Protein AF-A0A0N0ZYF4-F1 (afdb_monomer)

Solvent-accessible surface area (backbone atoms only — not comparable to full-atom values): 11236 Å² total; per-residue (Å²): 109,69,69,60,54,49,53,56,50,52,50,53,53,53,61,63,52,57,64,52,93,74,50,55,51,60,58,43,24,53,41,32,50,52,59,41,71,56,84,75,89,67,70,70,55,74,69,55,49,51,52,49,49,52,48,49,49,52,61,57,74,51,92,66,92,83,42,74,41,55,55,32,44,24,49,34,49,39,61,40,20,83,65,38,21,67,65,55,25,68,49,45,67,46,56,43,49,52,76,60,46,97,73,57,65,66,73,55,43,47,47,30,48,53,30,44,45,72,24,35,83,48,25,54,87,58,50,54,72,67,55,54,51,50,51,48,50,42,52,47,49,53,52,53,52,47,34,73,73,68,76,50,81,54,67,62,46,62,68,42,47,48,53,32,43,58,64,75,21,69,89,36,72,68,47,50,53,50,50,54,52,51,53,50,52,56,54,56,57,56,58,64,69,70,65,78,82,80,131

Sequence (199 aa):
MEYQMNEELEKKIAEVLISVKEQEERKLSDTFDFLKELKYETKLSPNIISQMTEAIKYGLSRDYSLFKPYWSIYILIGKLAPLHSGEIASIQDEITNYLNDDIVEYEDFTSALYFFSKAWGDLEPGWTAKNKAAIIRNLIEIIEDEYESDGSFDAFVADDVLRALIIIGKDDPKAQETIQWVEKVLEEDNQYDDEEDED

Mean predicted aligned error: 5.65 Å

Foldseek 3Di:
DVVVVLVVVLVVLVVLLVPLVVDDLVSVLVSLVVLLPDQDPAAHDPVSLLSLLVSLLSLLPDDDDPRRNQLSSLSNLLRCLVHCLQSSLVSLVSLLCSLQDPDDDLVSNQSSLVSCLNSCVSNVVSHDPVSLVSNLVSLLVVLVVCCVVPVADDCSNVPRSLVSLCRSVVPPPVSVVSNVVNVVRVVVVVVVVVPPPDD

Structure (mmCIF, N/CA/C/O backbone):
data_AF-A0A0N0ZYF4-F1
#
_entry.id   AF-A0A0N0ZYF4-F1
#
loop_
_atom_site.group_PDB
_atom_site.id
_atom_site.type_symbol
_atom_site.label_atom_id
_atom_site.label_alt_id
_atom_site.label_comp_id
_atom_site.label_asym_id
_atom_site.label_entity_id
_atom_site.label_seq_id
_atom_site.pdbx_PDB_ins_code
_atom_site.Cartn_x
_atom_site.Cartn_y
_atom_site.Cartn_z
_atom_site.occupancy
_atom_site.B_iso_or_equiv
_atom_site.auth_seq_id
_atom_site.auth_comp_id
_atom_site.auth_asym_id
_atom_site.auth_atom_id
_atom_site.pdbx_PDB_model_num
ATOM 1 N N . MET A 1 1 ? -6.395 -15.956 28.420 1.00 58.81 1 MET A N 1
ATOM 2 C CA . MET A 1 1 ? -5.252 -15.021 28.423 1.00 58.81 1 MET A CA 1
ATOM 3 C C . MET A 1 1 ? -5.228 -14.251 27.109 1.00 58.81 1 MET A C 1
ATOM 5 O O . MET A 1 1 ? -5.368 -13.042 27.166 1.00 58.81 1 MET A O 1
ATOM 9 N N . GLU A 1 2 ? -5.231 -14.933 25.957 1.00 60.44 2 GLU A N 1
ATOM 10 C CA . GLU A 1 2 ? -5.360 -14.306 24.621 1.00 60.44 2 GLU A CA 1
ATOM 11 C C . GLU A 1 2 ? -6.587 -13.385 24.480 1.00 60.44 2 GLU A C 1
ATOM 13 O O . GLU A 1 2 ? -6.442 -12.234 24.089 1.00 60.44 2 GLU A O 1
ATOM 18 N N . TYR A 1 3 ? -7.776 -13.832 24.905 1.00 61.41 3 TYR A N 1
ATOM 19 C CA . TYR A 1 3 ? -8.999 -13.011 24.842 1.00 61.41 3 TYR A CA 1
ATOM 20 C C . TYR A 1 3 ? -8.907 -11.675 25.609 1.00 61.41 3 TYR A C 1
ATOM 22 O O . TYR A 1 3 ? -9.381 -10.661 25.115 1.00 61.41 3 TYR A O 1
ATOM 30 N N . GLN A 1 4 ? -8.267 -11.649 26.785 1.00 63.62 4 GLN A N 1
ATOM 31 C CA . GLN A 1 4 ? -8.114 -10.417 27.578 1.00 63.62 4 GLN A CA 1
ATOM 32 C C . GLN A 1 4 ? -7.056 -9.475 26.989 1.00 63.62 4 GLN A C 1
ATOM 34 O O . GLN A 1 4 ? -7.224 -8.260 27.042 1.00 63.62 4 GLN A O 1
ATOM 39 N N . MET A 1 5 ? -5.983 -10.025 26.406 1.00 68.38 5 MET A N 1
ATOM 40 C CA . MET A 1 5 ? -4.985 -9.224 25.688 1.00 68.38 5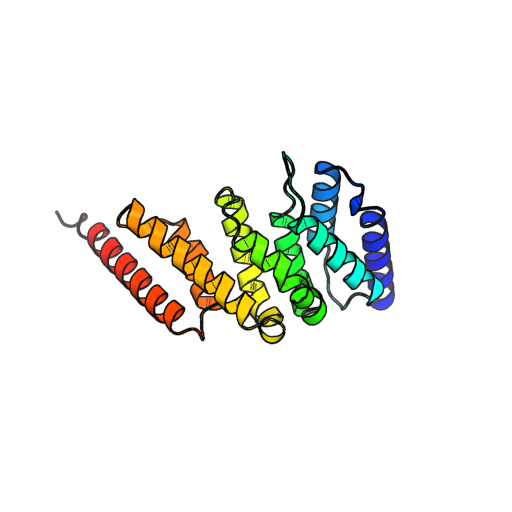 MET A CA 1
ATOM 41 C C . MET A 1 5 ? -5.585 -8.552 24.449 1.00 68.38 5 MET A C 1
ATOM 43 O O . MET A 1 5 ? -5.275 -7.391 24.189 1.00 68.38 5 MET A O 1
ATOM 47 N N . ASN A 1 6 ? -6.468 -9.246 23.722 1.00 81.00 6 ASN A N 1
ATOM 48 C CA . ASN A 1 6 ? -7.126 -8.676 22.548 1.00 81.00 6 ASN A CA 1
ATOM 49 C C . ASN A 1 6 ? -8.080 -7.529 22.933 1.00 81.00 6 ASN A C 1
ATOM 51 O O . ASN A 1 6 ? -8.060 -6.482 22.297 1.00 81.00 6 ASN A O 1
ATOM 55 N N . GLU A 1 7 ? -8.840 -7.662 24.026 1.00 86.31 7 GLU A N 1
ATOM 56 C CA . GLU A 1 7 ? -9.712 -6.585 24.529 1.00 86.31 7 GLU A CA 1
ATOM 57 C C . GLU A 1 7 ? -8.933 -5.324 24.950 1.00 86.31 7 GLU A C 1
ATOM 59 O O . GLU A 1 7 ? -9.363 -4.204 24.668 1.00 86.31 7 GLU A O 1
ATOM 64 N N . GLU A 1 8 ? -7.780 -5.475 25.613 1.00 89.69 8 GLU A N 1
ATOM 65 C CA . GLU A 1 8 ? -6.958 -4.326 26.018 1.00 89.69 8 GLU A CA 1
ATOM 66 C C . GLU A 1 8 ? -6.331 -3.615 24.810 1.00 89.69 8 GLU A C 1
ATOM 68 O O . GLU A 1 8 ? -6.301 -2.382 24.762 1.00 89.69 8 GLU A O 1
ATOM 73 N N . LEU A 1 9 ? -5.854 -4.384 23.826 1.00 91.81 9 LEU A N 1
ATOM 74 C CA . LEU A 1 9 ? -5.352 -3.853 22.561 1.00 91.81 9 LEU A CA 1
ATOM 75 C C . LEU A 1 9 ? -6.445 -3.068 21.828 1.00 91.81 9 LEU A C 1
ATOM 77 O O . LEU A 1 9 ? -6.242 -1.908 21.476 1.00 91.81 9 LEU A O 1
ATOM 81 N N . GLU A 1 10 ? -7.618 -3.674 21.653 1.00 94.06 10 GLU A N 1
ATOM 82 C CA . GLU A 1 10 ? -8.762 -3.057 20.980 1.00 94.06 10 GLU A CA 1
ATOM 83 C C . GLU A 1 10 ? -9.218 -1.771 21.670 1.00 94.06 10 GLU A C 1
ATOM 85 O O . GLU A 1 10 ? -9.525 -0.785 21.000 1.00 94.06 10 GLU A O 1
ATOM 90 N N . LYS A 1 11 ? -9.189 -1.735 23.006 1.00 93.69 11 LYS A N 1
ATOM 91 C CA . LYS A 1 11 ? -9.488 -0.518 23.763 1.00 93.69 11 LYS A CA 1
ATOM 92 C C . LYS A 1 11 ? -8.487 0.602 23.469 1.00 93.69 11 LYS A C 1
ATOM 94 O O . LYS A 1 11 ? -8.910 1.731 23.234 1.00 93.69 11 LYS A O 1
ATOM 99 N N . LYS A 1 12 ? -7.182 0.304 23.442 1.00 93.69 12 LYS A N 1
ATOM 100 C CA . LYS A 1 12 ? -6.139 1.295 23.110 1.00 93.69 12 LYS A CA 1
ATOM 101 C C . LYS A 1 12 ? -6.297 1.821 21.687 1.00 93.69 12 LYS A C 1
ATOM 103 O O . LYS A 1 12 ? -6.184 3.023 21.475 1.00 93.69 12 LYS A O 1
ATOM 108 N N . ILE A 1 13 ? -6.594 0.937 20.732 1.00 94.88 13 ILE A N 1
ATOM 109 C CA . ILE A 1 13 ? -6.856 1.322 19.339 1.00 94.88 13 ILE A CA 1
ATOM 110 C C . ILE A 1 13 ? -8.064 2.259 19.274 1.00 94.88 13 ILE A C 1
ATOM 112 O O . ILE A 1 13 ? -7.973 3.335 18.688 1.00 94.88 13 ILE A O 1
ATOM 116 N N . ALA A 1 14 ? -9.174 1.889 19.919 1.00 94.00 14 ALA A N 1
ATOM 117 C CA . ALA A 1 14 ? -10.368 2.723 19.950 1.00 94.00 14 ALA A CA 1
ATOM 118 C C . ALA A 1 14 ? -10.065 4.114 20.523 1.00 94.00 14 ALA A C 1
ATOM 120 O O . ALA A 1 14 ? -10.478 5.103 19.933 1.00 94.00 14 ALA A O 1
ATOM 121 N N . GLU A 1 15 ? -9.318 4.200 21.628 1.00 93.88 15 GLU A N 1
ATOM 122 C CA . GLU A 1 15 ? -8.967 5.466 22.283 1.00 93.88 15 GLU A CA 1
ATOM 123 C C . GLU A 1 15 ? -8.166 6.412 21.378 1.00 93.88 15 GLU A C 1
ATOM 125 O O . GLU A 1 15 ? -8.480 7.601 21.317 1.00 93.88 15 GLU A O 1
ATOM 130 N N . VAL A 1 16 ? -7.161 5.908 20.653 1.00 94.25 16 VAL A N 1
ATOM 131 C CA . VAL A 1 16 ? -6.324 6.759 19.782 1.00 94.25 16 VAL A CA 1
ATOM 132 C C . VAL A 1 16 ? -7.026 7.156 18.484 1.00 94.25 16 VAL A C 1
ATOM 134 O O . VAL A 1 16 ? -6.738 8.216 17.929 1.00 94.25 16 VAL A O 1
ATOM 137 N N . LEU A 1 17 ? -7.982 6.346 18.023 1.00 94.31 17 LEU A N 1
ATOM 138 C CA . LEU A 1 17 ? -8.777 6.630 16.827 1.00 94.31 17 LEU A CA 1
ATOM 139 C C . LEU A 1 17 ? -9.955 7.581 17.084 1.00 94.31 17 LEU A C 1
ATOM 141 O O . LEU A 1 17 ? -10.608 8.021 16.130 1.00 94.31 17 LEU A O 1
ATOM 145 N N . ILE A 1 18 ? -10.222 7.952 18.342 1.00 91.00 18 ILE A N 1
ATOM 146 C CA . ILE A 1 18 ? -11.239 8.958 18.668 1.00 91.00 18 ILE A CA 1
ATOM 147 C C . ILE A 1 18 ? -10.918 10.263 17.936 1.00 91.00 18 ILE A C 1
ATOM 149 O O . ILE A 1 18 ? -9.824 10.824 18.053 1.00 91.00 18 ILE A O 1
ATOM 153 N N . SER A 1 19 ? -11.914 10.761 17.199 1.00 87.25 19 SER A N 1
ATOM 154 C CA . SER A 1 19 ? -11.828 12.024 16.464 1.00 87.25 19 SER A CA 1
ATOM 155 C C . SER A 1 19 ? -10.636 12.096 15.501 1.00 87.25 19 SER A C 1
ATOM 157 O O . SER A 1 19 ? -10.146 13.186 15.232 1.00 87.25 19 SER A O 1
ATOM 159 N N . VAL A 1 20 ? -10.164 10.966 14.949 1.00 91.31 20 VAL A N 1
ATOM 160 C CA . VAL A 1 20 ? -8.993 10.930 14.043 1.00 91.31 20 VAL A CA 1
ATOM 161 C C . VAL A 1 20 ? -9.110 11.926 12.878 1.00 91.31 20 VAL A C 1
ATOM 163 O O . VAL A 1 20 ? -8.142 12.592 12.525 1.00 91.31 20 VAL A O 1
ATOM 166 N N . LYS A 1 21 ? -10.330 12.118 12.357 1.00 88.69 21 LYS A N 1
ATOM 167 C CA . LYS A 1 21 ? -10.644 13.046 11.256 1.00 88.69 21 LYS A CA 1
ATOM 168 C C . LYS A 1 21 ? -10.575 14.533 11.650 1.00 88.69 21 LYS A C 1
ATOM 170 O O . LYS A 1 21 ? -10.567 15.394 10.778 1.00 88.69 21 LYS A O 1
ATOM 175 N N . GLU A 1 22 ? -10.536 14.838 12.945 1.00 90.00 22 GLU A N 1
ATOM 176 C CA . GLU A 1 22 ? -10.440 16.196 13.503 1.00 90.00 22 GLU A CA 1
ATOM 177 C C . GLU A 1 22 ? -9.009 16.528 13.960 1.00 90.00 22 GLU A C 1
ATOM 179 O O . GLU A 1 22 ? -8.740 17.644 14.401 1.00 90.00 22 GLU A O 1
ATOM 184 N N . GLN A 1 23 ? -8.085 15.562 13.903 1.00 92.00 23 GLN A N 1
ATOM 185 C CA . GLN A 1 23 ? -6.720 15.750 14.381 1.00 92.00 23 GLN A CA 1
ATOM 186 C C . GLN A 1 23 ? -5.895 16.605 13.410 1.00 92.00 23 GLN A C 1
ATOM 188 O O . GLN A 1 23 ? -5.981 16.478 12.187 1.00 92.00 23 GLN A O 1
ATOM 193 N N . GLU A 1 24 ? -5.041 17.462 13.961 1.00 94.00 24 GLU A N 1
ATOM 194 C CA . GLU A 1 24 ? -3.985 18.136 13.201 1.00 94.00 24 GLU A CA 1
ATOM 195 C C . GLU A 1 24 ? -2.945 17.119 12.701 1.00 94.00 24 GLU A C 1
ATOM 197 O O . GLU A 1 24 ? -2.797 16.045 13.286 1.00 94.00 24 GLU A O 1
ATOM 202 N N . GLU A 1 25 ? -2.208 17.458 11.637 1.00 94.69 25 GLU A N 1
ATOM 203 C CA . GLU A 1 25 ? -1.301 16.529 10.937 1.00 94.69 25 GLU A CA 1
ATOM 204 C C . GLU A 1 25 ? -0.326 15.814 11.879 1.00 94.69 25 GLU A C 1
ATOM 206 O O . GLU A 1 25 ? -0.218 14.593 11.847 1.00 94.69 25 GLU A O 1
ATOM 211 N N . ARG A 1 26 ? 0.329 16.557 12.782 1.00 94.62 26 ARG A N 1
ATOM 212 C CA . ARG A 1 26 ? 1.286 15.980 13.733 1.00 94.62 26 ARG A CA 1
ATOM 213 C C . ARG A 1 26 ? 0.648 14.918 14.623 1.00 94.62 26 ARG A C 1
ATOM 215 O O . ARG A 1 26 ? 1.216 13.853 14.812 1.00 94.62 26 ARG A O 1
ATOM 222 N N . LYS A 1 27 ? -0.544 15.196 15.151 1.00 95.31 27 LYS A N 1
ATOM 223 C CA . LYS A 1 27 ? -1.248 14.262 16.035 1.00 95.31 27 LYS A CA 1
ATOM 224 C C . LYS A 1 27 ? -1.743 13.032 15.269 1.00 95.31 27 LYS A C 1
ATOM 226 O O . LYS A 1 27 ? -1.739 11.931 15.816 1.00 95.31 27 LYS A O 1
ATOM 231 N N . LEU A 1 28 ? -2.129 13.213 14.006 1.00 95.69 28 LEU A N 1
ATOM 232 C CA . LEU A 1 28 ? -2.469 12.103 13.124 1.00 95.69 28 LEU A CA 1
ATOM 233 C C . LEU A 1 28 ? -1.241 11.226 12.838 1.00 95.69 28 LEU A C 1
ATOM 235 O O . LEU A 1 28 ? -1.336 10.005 12.938 1.00 95.69 28 LEU A O 1
ATOM 239 N N . SER A 1 29 ? -0.086 11.843 12.573 1.00 94.75 29 SER A N 1
ATOM 240 C CA . SER A 1 29 ? 1.200 11.148 12.441 1.00 94.75 29 SER A CA 1
ATOM 241 C C . SER A 1 29 ? 1.546 10.357 13.699 1.00 94.75 29 SER A C 1
ATOM 243 O O . SER A 1 29 ? 1.752 9.151 13.607 1.00 94.75 29 SER A O 1
ATOM 245 N N . ASP A 1 30 ? 1.487 10.987 14.877 1.00 95.81 30 ASP A N 1
ATOM 246 C CA . ASP A 1 30 ? 1.732 10.322 16.164 1.00 95.81 30 ASP A CA 1
ATOM 247 C C . ASP A 1 30 ? 0.756 9.147 16.395 1.00 95.81 30 ASP A C 1
ATOM 249 O O . ASP A 1 30 ? 1.119 8.118 16.968 1.00 95.81 30 ASP A O 1
ATOM 253 N N . THR A 1 31 ? -0.492 9.273 15.929 1.00 97.00 31 THR A N 1
ATOM 254 C CA . THR A 1 31 ? -1.502 8.208 16.014 1.00 97.00 31 THR A CA 1
ATOM 255 C C . THR A 1 31 ? -1.118 7.011 15.148 1.00 97.00 31 THR A C 1
ATOM 257 O O . THR A 1 31 ? -1.143 5.879 15.632 1.00 97.00 31 THR A O 1
ATOM 260 N N . PHE A 1 32 ? -0.724 7.225 13.891 1.00 97.06 32 PHE A N 1
ATOM 261 C CA . PHE A 1 32 ? -0.265 6.130 13.031 1.00 97.06 32 PHE A CA 1
ATOM 262 C C . PHE A 1 32 ? 1.067 5.541 13.490 1.00 97.06 32 PHE A C 1
ATOM 264 O O . PHE A 1 32 ? 1.240 4.325 13.410 1.00 97.06 32 PHE A O 1
ATOM 271 N N . ASP A 1 33 ? 1.967 6.359 14.035 1.00 96.12 33 ASP A N 1
ATOM 272 C CA . ASP A 1 33 ? 3.201 5.895 14.668 1.00 96.12 33 ASP A CA 1
ATOM 273 C C . ASP A 1 33 ? 2.915 4.982 15.857 1.00 96.12 33 ASP A C 1
ATOM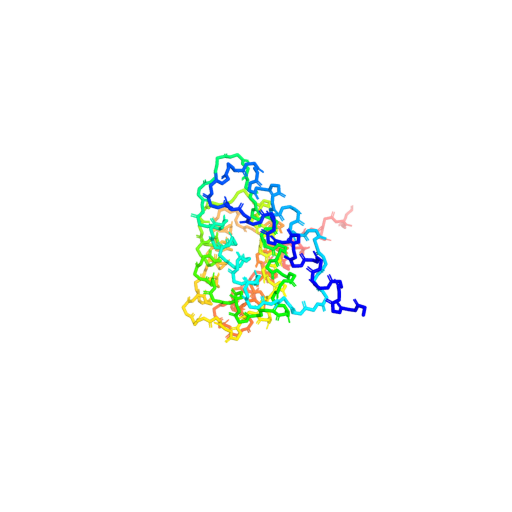 275 O O . ASP A 1 33 ? 3.521 3.924 15.995 1.00 96.12 33 ASP A O 1
ATOM 279 N N . PHE A 1 34 ? 1.938 5.324 16.692 1.00 96.75 34 PHE A N 1
ATOM 280 C CA . PHE A 1 34 ? 1.513 4.427 17.757 1.00 96.75 34 PHE A CA 1
ATOM 281 C C . PHE A 1 34 ? 0.917 3.125 17.201 1.00 96.75 34 PHE A C 1
ATOM 283 O O . PHE A 1 34 ? 1.303 2.037 17.627 1.00 96.75 34 PHE A O 1
ATOM 290 N N . LEU A 1 35 ? -0.005 3.215 16.236 1.00 97.12 35 LEU A N 1
ATOM 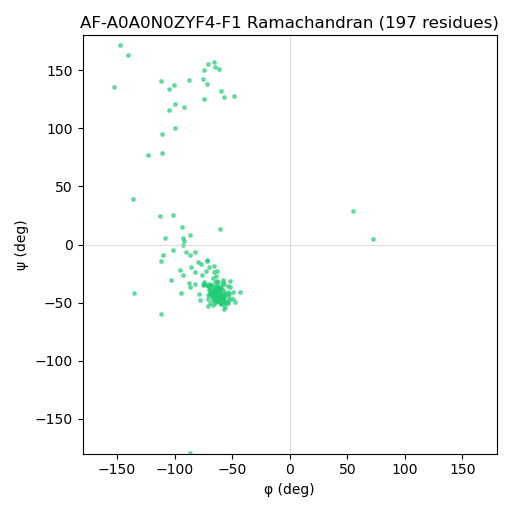291 C CA . LEU A 1 35 ? -0.699 2.047 15.682 1.00 97.12 35 LEU A CA 1
ATOM 292 C C . LEU A 1 35 ? 0.246 1.086 14.956 1.00 97.12 35 LEU A C 1
ATOM 294 O O . LEU A 1 35 ? 0.045 -0.131 15.049 1.00 97.12 35 LEU A O 1
ATOM 298 N N . LYS A 1 36 ? 1.272 1.598 14.261 1.00 94.56 36 LYS A N 1
ATOM 299 C CA . LYS A 1 36 ? 2.268 0.750 13.596 1.00 94.56 36 LYS A CA 1
ATOM 300 C C . LYS A 1 36 ? 3.113 -0.026 14.596 1.00 94.56 36 LYS A C 1
ATOM 302 O O . LYS A 1 36 ? 3.550 -1.111 14.245 1.00 94.56 36 LYS A O 1
ATOM 307 N N . GLU A 1 37 ? 3.343 0.469 15.813 1.00 95.00 37 GLU A N 1
ATOM 308 C CA . GLU A 1 37 ? 4.182 -0.208 16.818 1.00 95.00 37 GLU A CA 1
ATOM 309 C C . GLU A 1 37 ? 3.440 -1.335 17.547 1.00 95.00 37 GLU A C 1
ATOM 311 O O . GLU A 1 37 ? 4.054 -2.215 18.156 1.00 95.00 37 GLU A O 1
ATOM 316 N N . LEU A 1 38 ? 2.110 -1.371 17.443 1.00 94.12 38 LEU A N 1
ATOM 317 C CA . LEU A 1 38 ? 1.310 -2.440 18.027 1.00 94.12 38 LEU A CA 1
ATOM 318 C C . LEU A 1 38 ? 1.608 -3.798 17.367 1.00 94.12 38 LEU A C 1
ATOM 320 O O . LEU A 1 38 ? 2.013 -3.910 16.200 1.00 94.12 38 LEU A O 1
ATOM 324 N N . LYS A 1 39 ? 1.399 -4.859 18.153 1.00 91.50 39 LYS A N 1
ATOM 325 C CA . LYS A 1 39 ? 1.526 -6.249 17.715 1.00 91.50 39 LYS A CA 1
ATOM 326 C C . LYS A 1 39 ? 0.137 -6.855 17.539 1.00 91.50 39 LYS A C 1
ATOM 328 O O . LYS A 1 39 ? -0.595 -7.012 18.513 1.00 91.50 39 LYS A O 1
ATOM 333 N N . TYR A 1 40 ? -0.192 -7.213 16.303 1.00 91.69 40 TYR A N 1
ATOM 334 C CA . TYR A 1 40 ? -1.451 -7.855 15.937 1.00 91.69 40 TYR A CA 1
ATOM 335 C C . TYR A 1 40 ? -1.203 -9.360 15.800 1.00 91.69 40 TYR A C 1
ATOM 337 O O . TYR A 1 40 ? -0.624 -9.811 14.818 1.00 91.69 40 TYR A O 1
ATOM 345 N N . GLU A 1 41 ? -1.556 -10.135 16.826 1.00 89.12 41 GLU A N 1
ATOM 346 C CA . GLU A 1 41 ? -1.374 -11.600 16.827 1.00 89.12 41 GLU A CA 1
ATOM 347 C C . GLU A 1 41 ? -2.639 -12.346 16.383 1.00 89.12 41 GLU A C 1
ATOM 349 O O . GLU A 1 41 ? -2.578 -13.491 15.941 1.00 89.12 41 GLU A O 1
ATOM 354 N N . THR A 1 42 ? -3.793 -11.691 16.496 1.00 90.00 42 THR A N 1
ATOM 355 C CA . THR A 1 42 ? -5.114 -12.256 16.225 1.00 90.00 42 THR A CA 1
ATOM 356 C C . THR A 1 42 ? -5.995 -11.236 15.523 1.00 90.00 42 THR A C 1
ATOM 358 O O . THR A 1 42 ? -5.725 -10.036 15.569 1.00 90.00 42 THR A O 1
ATOM 361 N N . LYS A 1 43 ? -7.083 -11.707 14.904 1.00 93.31 43 LYS A N 1
ATOM 362 C CA . LYS A 1 43 ? -8.067 -10.816 14.290 1.00 93.31 43 LYS A CA 1
ATOM 363 C C . LYS A 1 43 ? -8.674 -9.865 15.324 1.00 93.31 43 LYS A C 1
ATOM 365 O O . LYS A 1 43 ? -9.135 -10.299 16.379 1.00 93.31 43 LYS A O 1
ATOM 370 N N . LEU A 1 44 ? -8.719 -8.592 14.964 1.00 95.06 44 LEU A N 1
ATOM 371 C CA . LEU A 1 44 ? -9.471 -7.551 15.646 1.00 95.06 44 LEU A CA 1
ATOM 372 C C . LEU A 1 44 ? -10.973 -7.741 15.420 1.00 95.06 44 LEU A C 1
ATOM 374 O O . LEU A 1 44 ? -11.412 -8.319 14.419 1.00 95.06 44 LEU A O 1
ATOM 378 N N . SER A 1 45 ? -11.779 -7.222 16.339 1.00 95.00 45 SER A N 1
ATOM 379 C CA . SER A 1 45 ? -13.225 -7.193 16.179 1.00 95.00 45 SER A CA 1
ATOM 380 C C . SER A 1 45 ? -13.640 -6.362 14.953 1.00 95.00 45 SER A C 1
ATOM 382 O O . SER A 1 45 ? -12.964 -5.387 14.605 1.00 95.00 45 SER A O 1
ATOM 384 N N . PRO A 1 46 ? -14.785 -6.685 14.313 1.00 95.31 46 PRO A N 1
ATOM 385 C CA . PRO A 1 46 ? -15.260 -5.978 13.119 1.00 95.31 46 PRO A CA 1
ATOM 386 C C . PRO A 1 46 ? -15.363 -4.458 13.293 1.00 95.31 46 PRO A C 1
ATOM 388 O O . PRO A 1 46 ? -15.077 -3.702 12.370 1.00 95.31 46 PRO A O 1
ATOM 391 N N . ASN A 1 47 ? -15.744 -4.001 14.489 1.00 95.38 47 ASN A N 1
ATOM 392 C CA . ASN A 1 47 ? -15.826 -2.576 14.791 1.00 95.38 47 ASN A CA 1
ATOM 393 C C . ASN A 1 47 ? -14.442 -1.910 14.783 1.00 95.38 47 ASN A C 1
ATOM 395 O O . ASN A 1 47 ? -14.288 -0.830 14.223 1.00 95.38 47 ASN A O 1
ATOM 399 N N . ILE A 1 48 ? -13.437 -2.548 15.386 1.00 96.44 48 ILE A N 1
ATOM 400 C CA . ILE A 1 48 ? -12.094 -1.972 15.491 1.00 96.44 48 ILE A CA 1
ATOM 401 C C . ILE A 1 48 ? -11.398 -1.961 14.137 1.00 96.44 48 ILE A C 1
ATOM 403 O O . ILE A 1 48 ? -10.889 -0.915 13.741 1.00 96.44 48 ILE A O 1
ATOM 407 N N . ILE A 1 49 ? -11.432 -3.068 13.388 1.00 97.19 49 ILE A N 1
ATOM 408 C CA . ILE A 1 49 ? -10.833 -3.076 12.047 1.00 97.19 49 ILE A CA 1
ATOM 409 C C . ILE A 1 49 ? -11.520 -2.061 11.128 1.00 97.19 49 ILE A C 1
ATOM 411 O O . ILE A 1 49 ? -10.829 -1.355 10.407 1.00 97.19 49 ILE A O 1
ATOM 415 N N . SER A 1 50 ? -12.845 -1.892 11.221 1.00 96.75 50 SER A N 1
ATOM 416 C CA . SER A 1 50 ? -13.562 -0.866 10.454 1.00 96.75 50 SER A CA 1
ATOM 417 C C . SER A 1 50 ? -13.113 0.558 10.806 1.00 96.75 50 SER A C 1
ATOM 419 O O . SER A 1 50 ? -12.963 1.392 9.915 1.00 96.75 50 SER A O 1
ATOM 421 N N . GLN A 1 51 ? -12.866 0.851 12.087 1.00 96.69 51 GLN A N 1
ATOM 422 C CA . GLN A 1 51 ? -12.315 2.147 12.499 1.00 96.69 51 GLN A CA 1
ATOM 423 C C . GLN A 1 51 ? -10.888 2.342 11.981 1.00 96.69 51 GLN A C 1
ATOM 425 O O . GLN A 1 51 ? -10.550 3.430 11.518 1.00 96.69 51 GLN A O 1
ATOM 430 N N . MET A 1 52 ? -10.065 1.292 12.017 1.00 97.50 52 MET A N 1
ATOM 431 C CA . MET A 1 52 ? -8.704 1.329 11.485 1.00 97.50 52 MET A CA 1
ATOM 432 C C . MET A 1 52 ? -8.685 1.547 9.974 1.00 97.50 52 MET A C 1
ATOM 434 O O . MET A 1 52 ? -7.932 2.394 9.506 1.00 97.50 52 MET A O 1
ATOM 438 N N . THR A 1 53 ? -9.527 0.848 9.208 1.00 97.62 53 THR A N 1
ATOM 439 C CA . THR A 1 53 ? -9.619 1.042 7.753 1.00 97.62 53 THR A CA 1
ATOM 440 C C . THR A 1 53 ? -10.091 2.445 7.405 1.00 97.62 53 THR A C 1
ATOM 442 O O . THR A 1 53 ? -9.539 3.060 6.502 1.00 97.62 53 THR A O 1
ATOM 445 N N . GLU A 1 54 ? -11.061 2.990 8.144 1.00 96.94 54 GLU A N 1
ATOM 446 C CA . GLU A 1 54 ? -11.518 4.372 7.958 1.00 96.94 54 GLU A CA 1
ATOM 447 C C . GLU A 1 54 ? -10.434 5.399 8.292 1.00 96.94 54 GLU A C 1
ATOM 449 O O . GLU A 1 54 ? -10.318 6.420 7.611 1.00 96.94 54 GLU A O 1
ATOM 454 N N . ALA A 1 55 ? -9.635 5.137 9.328 1.00 97.38 55 ALA A N 1
ATOM 455 C CA . ALA A 1 55 ? -8.495 5.972 9.668 1.00 97.38 55 ALA A CA 1
ATOM 456 C C . ALA A 1 55 ? -7.436 5.917 8.564 1.00 97.38 55 ALA A C 1
ATOM 458 O O . ALA A 1 55 ? -7.041 6.972 8.085 1.00 97.38 55 ALA A O 1
ATOM 459 N N . ILE A 1 56 ? -7.035 4.721 8.113 1.00 97.38 56 ILE A N 1
ATOM 460 C CA . ILE A 1 56 ? -6.075 4.525 7.014 1.00 97.38 56 ILE A CA 1
ATOM 461 C C . ILE A 1 56 ? -6.553 5.239 5.750 1.00 97.38 56 ILE A C 1
ATOM 463 O O . ILE A 1 56 ? -5.804 6.020 5.175 1.00 97.38 56 ILE A O 1
ATOM 467 N N . LYS A 1 57 ? -7.815 5.030 5.361 1.00 96.31 57 LYS A N 1
ATOM 468 C CA . LYS A 1 57 ? -8.445 5.686 4.211 1.00 96.31 57 LYS A CA 1
ATOM 469 C C . LYS A 1 57 ? -8.323 7.207 4.299 1.00 96.31 57 LYS A C 1
ATOM 471 O O . LYS A 1 57 ? -7.852 7.841 3.364 1.00 96.31 57 LYS A O 1
ATOM 476 N N . TYR A 1 58 ? -8.700 7.779 5.443 1.00 95.44 58 TYR A N 1
ATOM 477 C CA . TYR A 1 58 ? -8.554 9.213 5.695 1.00 95.44 58 TYR A CA 1
ATOM 478 C C . TYR A 1 58 ? -7.088 9.666 5.672 1.00 95.44 58 TYR A C 1
ATOM 480 O O . TYR A 1 58 ? -6.785 10.739 5.161 1.00 95.44 58 TYR A O 1
ATOM 488 N N . GLY A 1 59 ? -6.192 8.847 6.222 1.00 94.38 59 GLY A N 1
ATOM 489 C CA . GLY A 1 59 ? -4.761 9.098 6.271 1.00 94.38 59 GLY A CA 1
ATOM 490 C C . GLY A 1 59 ? -4.126 9.170 4.885 1.00 94.38 59 GLY A C 1
ATOM 491 O O . GLY A 1 59 ? -3.321 10.062 4.661 1.00 94.38 59 GLY A O 1
ATOM 492 N N . LEU A 1 60 ? -4.521 8.280 3.970 1.00 93.00 60 LEU A N 1
ATOM 493 C CA . LEU A 1 60 ? -4.045 8.234 2.583 1.00 93.00 60 LEU A CA 1
ATOM 494 C C . LEU A 1 60 ? -4.643 9.343 1.709 1.00 93.00 60 LEU A C 1
ATOM 496 O O . LEU A 1 60 ? -3.982 9.818 0.800 1.00 93.00 60 LEU A O 1
ATOM 500 N N . SER A 1 61 ? -5.885 9.760 1.971 1.00 91.19 61 SER A N 1
ATOM 501 C CA . SER A 1 61 ? -6.600 10.725 1.125 1.00 91.19 61 SER A CA 1
ATOM 502 C C . SER A 1 61 ? -6.446 12.187 1.558 1.00 91.19 61 SER A C 1
ATOM 504 O O . SER A 1 61 ? -7.200 13.041 1.089 1.00 91.19 61 SER A O 1
ATOM 506 N N . ARG A 1 62 ? -5.612 12.472 2.559 1.00 90.75 62 ARG A N 1
ATOM 507 C CA . ARG A 1 62 ? -5.471 13.809 3.141 1.00 90.75 62 ARG A CA 1
ATOM 508 C C . ARG A 1 62 ? -4.232 14.495 2.582 1.00 90.75 62 ARG A C 1
ATOM 510 O O . ARG A 1 62 ? -3.158 13.913 2.579 1.00 90.75 62 ARG A O 1
ATOM 517 N N . ASP A 1 63 ? -4.372 15.773 2.251 1.00 88.31 63 ASP A N 1
ATOM 518 C CA . ASP A 1 63 ? -3.231 16.620 1.915 1.00 88.31 63 ASP A CA 1
ATOM 519 C C . ASP A 1 63 ? -2.456 17.000 3.185 1.00 88.31 63 ASP A C 1
ATOM 521 O O . ASP A 1 63 ? -3.030 17.553 4.134 1.00 88.31 63 ASP A O 1
ATOM 525 N N . TYR A 1 64 ? -1.151 16.718 3.196 1.00 87.69 64 TYR A N 1
ATOM 526 C CA . TYR A 1 64 ? -0.241 17.080 4.286 1.00 87.69 64 TYR A CA 1
ATOM 527 C C . TYR A 1 64 ? 0.751 18.146 3.848 1.00 87.69 64 TYR A C 1
ATOM 529 O O . TYR A 1 64 ? 1.301 18.100 2.749 1.00 87.69 64 TYR A O 1
ATOM 537 N N . SER A 1 65 ? 1.026 19.077 4.755 1.00 87.31 65 SER A N 1
ATOM 538 C CA . SER A 1 65 ? 2.026 20.123 4.570 1.00 87.31 65 SER A CA 1
ATOM 539 C C . SER A 1 65 ? 3.386 19.754 5.157 1.00 87.31 65 SER A C 1
ATOM 541 O O . SER A 1 65 ? 4.408 20.036 4.538 1.00 87.31 65 SER A O 1
ATOM 543 N N . LEU A 1 66 ? 3.415 19.145 6.348 1.00 86.62 66 LEU A N 1
ATOM 544 C CA . LEU A 1 66 ? 4.659 18.898 7.088 1.00 86.62 66 LEU A CA 1
ATOM 545 C C . LEU A 1 66 ? 4.751 17.489 7.670 1.00 86.62 66 LEU A C 1
ATOM 547 O O . LEU A 1 66 ? 5.826 16.899 7.642 1.00 86.62 66 LEU A O 1
ATOM 551 N N . PHE A 1 67 ? 3.664 16.953 8.229 1.00 88.50 67 PHE A N 1
ATOM 552 C CA . PHE A 1 67 ? 3.704 15.670 8.941 1.00 88.50 67 PHE A CA 1
ATOM 553 C C . PHE A 1 67 ? 2.952 14.599 8.156 1.00 88.50 67 PHE A C 1
ATOM 555 O O . PHE A 1 67 ? 1.735 14.478 8.283 1.00 88.50 67 PHE A O 1
ATOM 562 N N . LYS A 1 68 ? 3.690 13.830 7.352 1.00 89.19 68 LYS A N 1
ATOM 563 C CA . LYS A 1 68 ? 3.166 12.772 6.480 1.00 89.19 68 LYS A CA 1
ATOM 564 C C . LYS A 1 68 ? 3.183 11.412 7.208 1.00 89.19 68 LYS A C 1
ATOM 566 O O . LYS A 1 68 ? 4.258 10.931 7.552 1.00 89.19 68 LYS A O 1
ATOM 571 N N . PRO A 1 69 ? 2.032 10.751 7.439 1.00 91.75 69 PRO A N 1
ATOM 572 C CA . PRO A 1 69 ? 1.974 9.466 8.144 1.00 91.75 69 PRO A CA 1
ATOM 573 C C . PRO A 1 69 ? 2.179 8.239 7.236 1.00 91.75 69 PRO A C 1
ATOM 575 O O . PRO A 1 69 ? 1.947 7.112 7.681 1.00 91.75 69 PRO A O 1
ATOM 578 N N . TYR A 1 70 ? 2.547 8.427 5.965 1.00 90.56 70 TYR A N 1
ATOM 579 C CA . TYR A 1 70 ? 2.472 7.383 4.938 1.00 90.56 70 TYR A CA 1
ATOM 580 C C . TYR A 1 70 ? 3.322 6.159 5.259 1.00 90.56 70 TYR A C 1
ATOM 582 O O . TYR A 1 70 ? 2.800 5.044 5.252 1.00 90.56 70 TYR A O 1
ATOM 590 N N . TRP A 1 71 ? 4.579 6.356 5.663 1.00 90.31 71 TRP A N 1
ATOM 591 C CA . TRP A 1 71 ? 5.445 5.273 6.134 1.00 90.31 71 TRP A CA 1
ATOM 592 C C . TRP A 1 71 ? 4.729 4.380 7.162 1.00 90.31 71 TRP A C 1
ATOM 594 O O . TRP A 1 71 ? 4.693 3.151 7.056 1.00 90.31 71 TRP A O 1
ATOM 604 N N . SER A 1 72 ? 4.121 5.005 8.169 1.00 94.62 72 SER A N 1
ATOM 605 C CA . SER A 1 72 ? 3.453 4.314 9.271 1.00 94.62 72 SER A CA 1
ATOM 606 C C . SER A 1 72 ? 2.168 3.623 8.835 1.00 94.62 72 SER A C 1
ATOM 608 O O . SER A 1 72 ? 1.886 2.512 9.289 1.00 94.62 72 SER A O 1
ATOM 610 N N . ILE A 1 73 ? 1.426 4.233 7.910 1.00 96.00 73 ILE A N 1
ATOM 611 C CA . ILE A 1 73 ? 0.242 3.634 7.291 1.00 96.00 73 ILE A CA 1
ATOM 612 C C . ILE A 1 73 ? 0.609 2.357 6.529 1.00 96.00 73 ILE A C 1
ATOM 614 O O . ILE A 1 73 ? -0.051 1.335 6.712 1.00 96.00 73 ILE A O 1
ATOM 618 N N . TYR A 1 74 ? 1.663 2.371 5.715 1.00 95.25 74 TYR A N 1
ATOM 619 C CA . TYR A 1 74 ? 2.027 1.209 4.901 1.00 95.25 74 TYR A CA 1
ATOM 620 C C . TYR A 1 74 ? 2.586 0.048 5.736 1.00 95.25 74 TYR A C 1
ATOM 622 O O . TYR A 1 74 ? 2.234 -1.107 5.485 1.00 95.25 74 TYR A O 1
ATOM 630 N N . ILE A 1 75 ? 3.338 0.328 6.810 1.00 95.38 75 ILE A N 1
ATOM 631 C CA . ILE A 1 75 ? 3.677 -0.699 7.815 1.00 95.38 75 ILE A CA 1
ATOM 632 C C . ILE A 1 75 ? 2.409 -1.301 8.418 1.00 95.38 75 ILE A C 1
ATOM 634 O O . ILE A 1 75 ? 2.299 -2.522 8.564 1.00 95.38 75 ILE A O 1
ATOM 638 N N . LEU A 1 76 ? 1.453 -0.449 8.794 1.00 96.94 76 LEU A N 1
ATOM 639 C CA . LEU A 1 76 ? 0.210 -0.886 9.411 1.00 96.94 76 LEU A CA 1
ATOM 640 C C . LEU A 1 76 ? -0.610 -1.771 8.461 1.00 96.94 76 LEU A C 1
ATOM 642 O O . LEU A 1 76 ? -1.087 -2.823 8.883 1.00 96.94 76 LEU A O 1
ATOM 646 N N . ILE A 1 77 ? -0.704 -1.405 7.180 1.00 97.00 77 ILE A N 1
ATOM 647 C CA . ILE A 1 77 ? -1.312 -2.226 6.122 1.00 97.00 77 ILE A CA 1
ATOM 648 C C . ILE A 1 77 ? -0.659 -3.612 6.080 1.00 97.00 77 ILE A C 1
ATOM 650 O O . ILE A 1 77 ? -1.369 -4.615 6.158 1.00 97.00 77 ILE A O 1
ATOM 654 N N . GLY A 1 78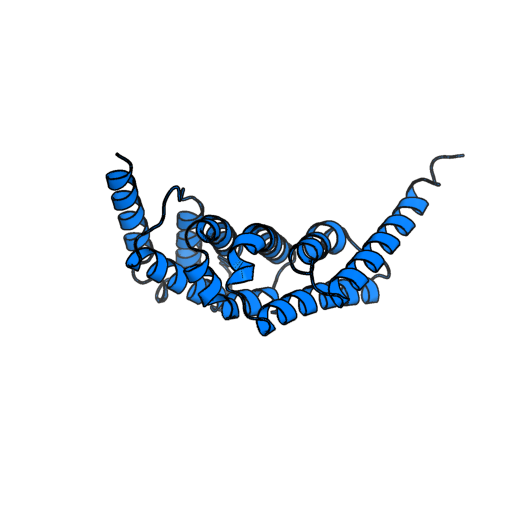 ? 0.676 -3.685 6.044 1.00 95.50 78 GLY A N 1
ATOM 655 C CA . GLY A 1 78 ? 1.404 -4.959 6.022 1.00 95.50 78 GLY A CA 1
ATOM 656 C C . GLY A 1 78 ? 1.189 -5.821 7.268 1.00 95.50 78 GLY A C 1
ATOM 657 O O . GLY A 1 78 ? 1.142 -7.044 7.174 1.00 95.50 78 GLY A O 1
ATOM 658 N N . LYS A 1 79 ? 0.995 -5.203 8.438 1.00 95.31 79 LYS A N 1
ATOM 659 C CA . LYS A 1 79 ? 0.673 -5.924 9.681 1.00 95.31 79 LYS A CA 1
ATOM 660 C C . LYS A 1 79 ? -0.765 -6.443 9.722 1.00 95.31 79 LYS A C 1
ATOM 662 O O . LYS A 1 79 ? -1.013 -7.483 10.328 1.00 95.31 79 LYS A O 1
ATOM 667 N N . LEU A 1 80 ? -1.711 -5.720 9.124 1.00 96.81 80 LEU A N 1
ATOM 668 C CA . LEU A 1 80 ? -3.134 -6.066 9.165 1.00 96.81 80 LEU A CA 1
ATOM 669 C C . LEU A 1 80 ? -3.551 -7.021 8.047 1.00 96.81 80 LEU A C 1
ATOM 671 O O . LEU A 1 80 ? -4.433 -7.846 8.278 1.00 96.81 80 LEU A O 1
ATOM 675 N N . ALA A 1 81 ? -2.935 -6.941 6.864 1.00 97.12 81 ALA A N 1
ATOM 676 C CA . ALA A 1 81 ? -3.323 -7.725 5.690 1.00 97.12 81 ALA A CA 1
ATOM 677 C C . ALA A 1 81 ? -3.407 -9.249 5.942 1.00 97.12 81 ALA A C 1
ATOM 679 O O . ALA A 1 81 ? -4.435 -9.826 5.580 1.00 97.12 81 ALA A O 1
ATOM 680 N N . PRO A 1 82 ? -2.466 -9.901 6.661 1.00 96.38 82 PRO A N 1
ATOM 681 C CA . PRO A 1 82 ? -2.553 -11.342 6.934 1.00 96.38 82 PRO A CA 1
ATOM 682 C C . PRO A 1 82 ? -3.769 -11.751 7.786 1.00 96.38 82 PRO A C 1
ATOM 684 O O . PRO A 1 82 ? -4.201 -12.904 7.777 1.00 96.38 82 PRO A O 1
ATOM 687 N N . LEU A 1 83 ? -4.324 -10.817 8.564 1.00 96.12 83 LEU A N 1
ATOM 688 C CA . LEU A 1 83 ? -5.434 -11.055 9.494 1.00 96.12 83 LEU A CA 1
ATOM 689 C C . LEU A 1 83 ? -6.774 -10.532 8.947 1.00 96.12 83 LEU A C 1
ATOM 691 O O . LEU A 1 83 ? -7.833 -11.104 9.235 1.00 96.12 83 LEU A O 1
ATOM 695 N N . HIS A 1 84 ? -6.723 -9.473 8.141 1.00 97.31 84 HIS A N 1
ATOM 696 C CA . HIS A 1 84 ? -7.854 -8.650 7.703 1.00 97.31 84 HIS A CA 1
ATOM 697 C C . HIS A 1 84 ? -7.789 -8.317 6.207 1.00 97.31 84 HIS A C 1
ATOM 699 O O . HIS A 1 84 ? -8.087 -7.199 5.789 1.00 97.31 84 HIS A O 1
ATOM 705 N N . SER A 1 85 ? -7.368 -9.280 5.384 1.00 97.19 85 SER A N 1
ATOM 706 C CA . SER A 1 85 ? -7.149 -9.071 3.949 1.00 97.19 85 SER A CA 1
ATOM 707 C C . SER A 1 85 ? -8.359 -8.482 3.226 1.00 97.19 85 SER A C 1
ATOM 709 O O . SER A 1 85 ? -8.197 -7.579 2.414 1.00 97.19 85 SER A O 1
ATOM 711 N N . GLY A 1 86 ? -9.574 -8.936 3.547 1.00 97.50 86 GLY A N 1
ATOM 712 C CA . GLY A 1 86 ? -10.804 -8.428 2.934 1.00 97.50 86 GLY A CA 1
ATOM 713 C C . GLY A 1 86 ? -11.089 -6.967 3.282 1.00 97.50 86 GLY A C 1
ATOM 714 O O . GLY A 1 86 ? -11.427 -6.175 2.404 1.00 97.50 86 GLY A O 1
ATOM 715 N N . GLU A 1 87 ? -10.924 -6.593 4.551 1.00 98.12 87 GLU A N 1
ATOM 716 C CA . GLU A 1 87 ? -11.128 -5.224 5.019 1.00 98.12 87 GLU A CA 1
ATOM 717 C C . GLU A 1 87 ? -10.065 -4.274 4.451 1.00 98.12 87 GLU A C 1
ATOM 719 O O . GLU A 1 87 ? -10.409 -3.202 3.957 1.00 98.12 87 GLU A O 1
ATOM 724 N N . ILE A 1 88 ? -8.791 -4.677 4.432 1.00 98.12 88 ILE A N 1
ATOM 725 C CA . ILE A 1 88 ? -7.712 -3.861 3.855 1.00 98.12 88 ILE A CA 1
ATOM 726 C C . ILE A 1 88 ? -7.824 -3.776 2.323 1.00 98.12 88 ILE A C 1
ATOM 728 O O . ILE A 1 88 ? -7.657 -2.703 1.754 1.00 98.12 88 ILE A O 1
ATOM 732 N N . ALA A 1 89 ? -8.183 -4.856 1.624 1.00 97.38 89 ALA A N 1
ATOM 733 C CA . ALA A 1 89 ? -8.398 -4.814 0.173 1.00 97.38 89 ALA A CA 1
ATOM 734 C C . ALA A 1 89 ? -9.605 -3.946 -0.238 1.00 97.38 89 ALA A C 1
ATOM 736 O O . ALA A 1 89 ? -9.706 -3.530 -1.395 1.00 97.38 89 ALA A O 1
ATOM 737 N N . SER A 1 90 ? -10.521 -3.646 0.691 1.00 97.25 90 SER A N 1
ATOM 738 C CA . SER A 1 90 ? -11.681 -2.790 0.413 1.00 97.25 90 SER A CA 1
ATOM 739 C C . SER A 1 90 ? -11.326 -1.314 0.188 1.00 97.25 90 SER A C 1
ATOM 741 O O . SER A 1 90 ? -12.107 -0.605 -0.441 1.00 97.25 90 SER A O 1
ATOM 743 N N . ILE A 1 91 ? -10.142 -0.870 0.632 1.00 97.44 91 ILE A N 1
ATOM 744 C CA . ILE A 1 91 ? -9.621 0.501 0.453 1.00 97.44 91 ILE A CA 1
ATOM 745 C C . ILE A 1 91 ? -8.580 0.592 -0.680 1.00 97.44 91 ILE A C 1
ATOM 747 O O . ILE A 1 91 ? -7.686 1.436 -0.678 1.00 97.44 91 ILE A O 1
ATOM 751 N N . GLN A 1 92 ? -8.654 -0.329 -1.645 1.00 97.00 92 GLN A N 1
ATOM 752 C CA . GLN A 1 92 ? -7.717 -0.415 -2.770 1.00 97.00 92 GLN A CA 1
ATOM 753 C C . GLN A 1 92 ? -7.640 0.862 -3.616 1.00 97.00 92 GLN A C 1
ATOM 755 O O . GLN A 1 92 ? -6.579 1.144 -4.163 1.00 97.00 92 GLN A O 1
ATOM 760 N N . ASP A 1 93 ? -8.728 1.629 -3.726 1.00 96.06 93 ASP A N 1
ATOM 761 C CA . ASP A 1 93 ? -8.742 2.866 -4.512 1.00 96.06 93 ASP A CA 1
ATOM 762 C C . ASP A 1 93 ? -7.827 3.918 -3.870 1.00 96.06 93 ASP A C 1
ATOM 764 O O . ASP A 1 93 ? -7.037 4.548 -4.563 1.00 96.06 93 ASP A O 1
ATOM 768 N N . GLU A 1 94 ? -7.862 4.067 -2.543 1.00 95.38 94 GLU A N 1
ATOM 769 C CA . GLU A 1 94 ? -6.996 5.014 -1.834 1.00 95.38 94 GLU A CA 1
ATOM 770 C C . GLU A 1 94 ? -5.527 4.595 -1.847 1.00 95.38 94 GLU A C 1
ATOM 772 O O . GLU A 1 94 ? -4.658 5.444 -2.023 1.00 95.38 94 GLU A O 1
ATOM 777 N N . ILE A 1 95 ? -5.250 3.293 -1.723 1.00 94.50 95 ILE A N 1
ATOM 778 C CA . ILE A 1 95 ? -3.884 2.763 -1.848 1.00 94.50 95 ILE A CA 1
ATOM 779 C C . ILE A 1 95 ? -3.350 2.991 -3.269 1.00 94.50 95 ILE A C 1
ATOM 781 O O . ILE A 1 95 ? -2.199 3.381 -3.434 1.00 94.50 95 ILE A O 1
ATOM 785 N N . THR A 1 96 ? -4.184 2.753 -4.287 1.00 93.75 96 THR A N 1
ATOM 786 C CA . THR A 1 96 ? -3.811 2.932 -5.699 1.00 93.75 96 THR A CA 1
ATOM 787 C C . THR A 1 96 ? -3.560 4.397 -6.020 1.00 93.75 96 THR A C 1
ATOM 789 O O . THR A 1 96 ? -2.578 4.698 -6.683 1.00 93.75 96 THR A O 1
ATOM 792 N N . ASN A 1 97 ? -4.420 5.304 -5.551 1.00 90.38 97 ASN A N 1
ATOM 793 C CA . ASN A 1 97 ? -4.242 6.733 -5.791 1.00 90.38 97 ASN A CA 1
ATOM 794 C C . ASN A 1 97 ? -2.934 7.232 -5.172 1.00 90.38 97 ASN A C 1
ATOM 796 O O . ASN A 1 97 ? -2.153 7.847 -5.878 1.00 90.38 97 ASN A O 1
ATOM 800 N N . TYR A 1 98 ? -2.643 6.882 -3.913 1.00 88.50 98 TYR A N 1
ATOM 801 C CA . TYR A 1 98 ? -1.383 7.287 -3.284 1.00 88.50 98 TYR A CA 1
ATOM 802 C C . TYR A 1 98 ? -0.152 6.770 -4.040 1.00 88.50 98 TYR A C 1
ATOM 804 O O . TYR A 1 98 ? 0.795 7.514 -4.254 1.00 88.50 98 TYR A O 1
ATOM 812 N N . LEU A 1 99 ? -0.158 5.496 -4.453 1.00 88.19 99 LEU A N 1
ATOM 813 C CA . LEU A 1 99 ? 0.981 4.904 -5.164 1.00 88.19 99 LEU A CA 1
ATOM 814 C C . LEU A 1 99 ? 1.137 5.409 -6.603 1.00 88.19 99 LEU A C 1
ATOM 816 O O . LEU A 1 99 ? 2.173 5.137 -7.195 1.00 88.19 99 LEU A O 1
ATOM 820 N N . ASN A 1 100 ? 0.131 6.090 -7.157 1.00 83.94 100 ASN A N 1
ATOM 821 C CA . ASN A 1 100 ? 0.142 6.634 -8.515 1.00 83.94 100 ASN A CA 1
ATOM 822 C C . ASN A 1 100 ? 0.219 8.166 -8.557 1.00 83.94 100 ASN A C 1
ATOM 824 O O . ASN A 1 100 ? 0.318 8.724 -9.646 1.00 83.94 100 ASN A O 1
ATOM 828 N N . ASP A 1 101 ? 0.079 8.854 -7.425 1.00 70.12 101 ASP A N 1
ATOM 829 C CA . ASP A 1 101 ? 0.231 10.303 -7.387 1.00 70.12 101 ASP A CA 1
ATOM 830 C C . ASP A 1 101 ? 1.717 10.645 -7.572 1.00 70.12 101 ASP A C 1
ATOM 832 O O . ASP A 1 101 ? 2.577 10.038 -6.933 1.00 70.12 101 ASP A O 1
ATOM 836 N N . ASP A 1 102 ? 2.013 11.682 -8.367 1.00 59.12 102 ASP A N 1
ATOM 837 C CA . ASP A 1 102 ? 3.357 12.271 -8.584 1.00 59.12 102 ASP A CA 1
ATOM 838 C C . ASP A 1 102 ? 4.000 12.836 -7.292 1.00 59.12 102 ASP A C 1
ATOM 840 O O . ASP A 1 102 ? 4.943 13.630 -7.313 1.00 59.12 102 ASP A O 1
ATOM 844 N N . ILE A 1 103 ? 3.438 12.509 -6.132 1.00 53.16 103 ILE A N 1
ATOM 845 C CA . ILE A 1 103 ? 3.764 13.075 -4.838 1.00 53.16 103 ILE A CA 1
ATOM 846 C C . ILE A 1 103 ? 4.452 12.010 -4.013 1.00 53.16 103 ILE A C 1
ATOM 848 O O . ILE A 1 103 ? 3.856 11.520 -3.061 1.00 53.16 103 ILE A O 1
ATOM 852 N N . VAL A 1 104 ? 5.736 11.750 -4.245 1.00 54.97 104 VAL A N 1
ATOM 853 C CA . VAL A 1 104 ? 6.561 11.449 -3.081 1.00 54.97 104 VAL A CA 1
ATOM 854 C C . VAL A 1 104 ? 8.027 11.796 -3.278 1.00 54.97 104 VAL A C 1
ATOM 856 O O . VAL A 1 104 ? 8.649 11.480 -4.282 1.00 54.97 104 VAL A O 1
ATOM 859 N N . GLU A 1 105 ? 8.591 12.416 -2.247 1.00 63.19 105 GLU A N 1
ATOM 860 C CA . GLU A 1 105 ? 10.020 12.311 -1.978 1.00 63.19 105 GLU A CA 1
ATOM 861 C C . GLU A 1 105 ? 10.403 10.821 -2.043 1.00 63.19 105 GLU A C 1
ATOM 863 O O . GLU A 1 105 ? 9.741 10.006 -1.394 1.00 63.19 105 GLU A O 1
ATOM 868 N N . TYR A 1 106 ? 11.426 10.475 -2.837 1.00 68.69 106 TYR A N 1
ATOM 869 C CA . TYR A 1 106 ? 11.812 9.089 -3.153 1.00 68.69 106 TYR A CA 1
ATOM 870 C C . TYR A 1 106 ? 11.791 8.149 -1.925 1.00 68.69 106 TYR A C 1
ATOM 872 O O . TYR A 1 106 ? 11.266 7.040 -2.003 1.00 68.69 106 TYR A O 1
ATOM 880 N N . GLU A 1 107 ? 12.258 8.613 -0.758 1.00 70.25 107 GLU A N 1
ATOM 881 C CA . GLU A 1 107 ? 12.331 7.822 0.485 1.00 70.25 107 GLU A CA 1
ATOM 882 C C . GLU A 1 107 ? 10.966 7.316 1.003 1.00 70.25 107 GLU A C 1
ATOM 884 O O . GLU A 1 107 ? 10.834 6.161 1.439 1.00 70.25 107 GLU A O 1
ATOM 889 N N . ASP A 1 108 ? 9.937 8.164 0.957 1.00 76.31 108 ASP A N 1
ATOM 890 C CA . ASP A 1 108 ? 8.589 7.831 1.431 1.00 76.31 108 ASP A CA 1
ATOM 891 C C . ASP A 1 108 ? 7.889 6.879 0.439 1.00 76.31 108 ASP A C 1
ATOM 893 O O . ASP A 1 108 ? 7.151 5.978 0.861 1.00 76.31 108 ASP A O 1
ATOM 897 N N . PHE A 1 109 ? 8.150 7.027 -0.869 1.00 83.81 109 PHE A N 1
ATOM 898 C CA . PHE A 1 109 ? 7.640 6.115 -1.898 1.00 83.81 109 PHE A CA 1
ATOM 899 C C . PHE A 1 109 ? 8.253 4.722 -1.771 1.00 83.81 109 PHE A C 1
ATOM 901 O O . PHE A 1 109 ? 7.513 3.742 -1.670 1.00 83.81 109 PHE A O 1
ATOM 908 N N . THR A 1 110 ? 9.588 4.635 -1.711 1.00 86.56 110 THR A N 1
ATOM 909 C CA . THR A 1 110 ? 10.338 3.377 -1.555 1.00 86.56 110 THR A CA 1
ATOM 910 C C . THR A 1 110 ? 9.771 2.545 -0.411 1.00 86.56 110 THR A C 1
ATOM 912 O O . THR A 1 110 ? 9.478 1.354 -0.546 1.00 86.56 110 THR A O 1
ATOM 915 N N . SER A 1 111 ? 9.535 3.191 0.726 1.00 83.81 111 SER A N 1
ATOM 916 C CA . SER A 1 111 ? 9.066 2.515 1.930 1.00 83.81 111 SER A CA 1
ATOM 917 C C . SER A 1 111 ? 7.620 2.052 1.801 1.00 83.81 111 SER A C 1
ATOM 919 O O . SER A 1 111 ? 7.298 0.912 2.152 1.00 83.81 111 SER A O 1
ATOM 921 N N . ALA A 1 112 ? 6.747 2.899 1.249 1.00 89.62 112 ALA A N 1
ATOM 922 C CA . ALA A 1 112 ? 5.369 2.527 0.952 1.00 89.62 112 ALA A CA 1
ATOM 923 C C . ALA A 1 112 ? 5.307 1.313 0.015 1.00 89.62 112 ALA A C 1
ATOM 925 O O . ALA A 1 112 ? 4.614 0.331 0.307 1.00 89.62 112 ALA A O 1
ATOM 926 N N . LEU A 1 113 ? 6.090 1.344 -1.063 1.00 91.38 113 LEU A N 1
ATOM 927 C CA . LEU A 1 113 ? 6.153 0.293 -2.067 1.00 91.38 113 LEU A CA 1
ATOM 928 C C . LEU A 1 113 ? 6.699 -1.021 -1.491 1.00 91.38 113 LEU A C 1
ATOM 930 O O . LEU A 1 113 ? 6.124 -2.091 -1.724 1.00 91.38 113 LEU A O 1
ATOM 934 N N . TYR A 1 114 ? 7.743 -0.953 -0.660 1.00 91.31 114 TYR A N 1
ATOM 935 C CA . TYR A 1 114 ? 8.284 -2.116 0.040 1.00 91.31 114 TYR A CA 1
ATOM 936 C C . TYR A 1 114 ? 7.215 -2.809 0.894 1.00 91.31 114 TYR A C 1
ATOM 938 O O . TYR A 1 114 ? 6.954 -4.000 0.711 1.00 91.31 114 TYR A O 1
ATOM 946 N N . PHE A 1 115 ? 6.552 -2.092 1.806 1.00 93.00 115 PHE A N 1
ATOM 947 C CA . PHE A 1 115 ? 5.552 -2.715 2.681 1.00 93.00 115 PHE A CA 1
ATOM 948 C C . PHE A 1 115 ? 4.307 -3.169 1.915 1.00 93.00 115 PHE A C 1
ATOM 950 O O . PHE A 1 115 ? 3.749 -4.224 2.231 1.00 93.00 115 PHE A O 1
ATOM 957 N N . PHE A 1 116 ? 3.900 -2.428 0.883 1.00 94.75 116 PHE A N 1
ATOM 958 C CA . PHE A 1 116 ? 2.794 -2.826 0.020 1.00 94.75 116 PHE A CA 1
ATOM 959 C C . PHE A 1 116 ? 3.090 -4.125 -0.739 1.00 94.75 116 PHE A C 1
ATOM 961 O O . PHE A 1 116 ? 2.274 -5.047 -0.707 1.00 94.75 116 PHE A O 1
ATOM 968 N N . SER A 1 117 ? 4.273 -4.255 -1.347 1.00 94.88 117 SER A N 1
ATOM 969 C CA . SER A 1 117 ? 4.668 -5.475 -2.067 1.00 94.88 117 SER A CA 1
ATOM 970 C C . SER A 1 117 ? 4.695 -6.704 -1.150 1.00 94.88 117 SER A C 1
ATOM 972 O O . SER A 1 117 ? 4.263 -7.785 -1.547 1.00 94.88 117 SER A O 1
ATOM 974 N N . LYS A 1 118 ? 5.106 -6.549 0.118 1.00 94.12 118 LYS A N 1
ATOM 975 C CA . LYS A 1 118 ? 5.036 -7.630 1.119 1.00 94.12 118 LYS A CA 1
ATOM 976 C C . LYS A 1 118 ? 3.602 -8.033 1.455 1.00 94.12 118 LYS A C 1
ATOM 978 O O . LYS A 1 118 ? 3.349 -9.217 1.655 1.00 94.12 118 LYS A O 1
ATOM 983 N N . ALA A 1 119 ? 2.680 -7.074 1.497 1.00 96.12 119 ALA A N 1
ATOM 984 C CA . ALA A 1 119 ? 1.262 -7.322 1.744 1.00 96.12 119 ALA A CA 1
ATOM 985 C C . ALA A 1 119 ? 0.519 -7.874 0.513 1.00 96.12 119 ALA A C 1
ATOM 987 O O . ALA A 1 119 ? -0.582 -8.408 0.651 1.00 96.12 119 ALA A O 1
ATOM 988 N N . TRP A 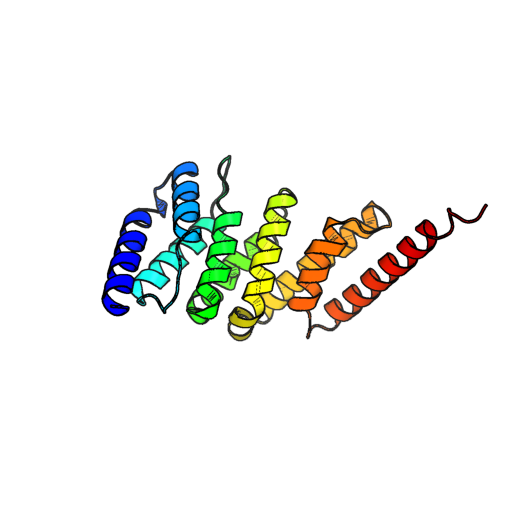1 120 ? 1.098 -7.756 -0.688 1.00 97.19 120 TRP A N 1
ATOM 989 C CA . TRP A 1 120 ? 0.414 -8.045 -1.949 1.00 97.19 120 TRP A CA 1
ATOM 990 C C . TRP A 1 120 ? -0.215 -9.435 -1.994 1.00 97.19 120 TRP A C 1
ATOM 992 O O . TRP A 1 120 ? -1.370 -9.557 -2.382 1.00 97.19 120 TRP A O 1
ATOM 1002 N N . GLY A 1 121 ? 0.493 -10.472 -1.540 1.00 96.00 121 GLY A N 1
ATOM 1003 C CA . GLY A 1 121 ? -0.019 -11.847 -1.568 1.00 96.00 121 GLY A CA 1
ATOM 1004 C C . GLY A 1 121 ? -1.332 -12.044 -0.800 1.00 96.00 121 GLY A C 1
ATOM 1005 O O . GLY A 1 121 ? -2.162 -12.850 -1.216 1.00 96.00 121 GLY A O 1
ATOM 1006 N N . ASP A 1 122 ? -1.544 -11.284 0.276 1.00 97.62 122 ASP A N 1
ATOM 1007 C CA . ASP A 1 122 ? -2.783 -11.325 1.057 1.00 97.62 122 ASP A CA 1
ATOM 1008 C C . ASP A 1 122 ? -3.891 -10.467 0.429 1.00 97.62 122 ASP A C 1
ATOM 1010 O O . ASP A 1 122 ? -5.073 -10.803 0.523 1.00 97.62 122 ASP A O 1
ATOM 1014 N N . LEU A 1 123 ? -3.520 -9.351 -0.205 1.00 97.19 123 LEU A N 1
ATOM 1015 C CA . LEU A 1 123 ? -4.457 -8.358 -0.735 1.00 97.19 123 LEU A CA 1
ATOM 1016 C C . LEU A 1 123 ? -4.939 -8.676 -2.158 1.00 97.19 123 LEU A C 1
ATOM 1018 O O . LEU A 1 123 ? -6.109 -8.456 -2.472 1.00 97.19 123 LEU A O 1
ATOM 1022 N N . GLU A 1 124 ? -4.065 -9.217 -3.006 1.00 96.38 124 GLU A N 1
ATOM 1023 C CA . GLU A 1 124 ? -4.265 -9.456 -4.441 1.00 96.38 124 GLU A CA 1
ATOM 1024 C C . GLU A 1 124 ? -5.586 -10.174 -4.783 1.00 96.38 124 GLU A C 1
ATOM 1026 O O . GLU A 1 124 ? -6.265 -9.726 -5.716 1.00 96.38 124 GLU A O 1
ATOM 1031 N N . PRO A 1 125 ? -6.053 -11.191 -4.031 1.00 96.25 125 PRO A N 1
ATOM 1032 C CA . PRO A 1 125 ? -7.329 -11.847 -4.322 1.00 96.25 125 PRO A CA 1
ATOM 1033 C C . PRO A 1 125 ? -8.557 -10.933 -4.185 1.00 96.25 125 PRO A C 1
ATOM 1035 O O . PRO A 1 125 ? -9.576 -11.169 -4.834 1.00 96.25 125 PRO A O 1
ATOM 1038 N N . GLY A 1 126 ? -8.481 -9.902 -3.336 1.00 95.88 126 GLY A N 1
ATOM 1039 C CA . GLY A 1 126 ? -9.554 -8.925 -3.113 1.00 95.88 126 GLY A CA 1
ATOM 1040 C C . GLY A 1 126 ? -9.494 -7.706 -4.039 1.00 95.88 126 GLY A C 1
ATOM 1041 O O . GLY A 1 126 ? -10.404 -6.875 -4.030 1.00 95.88 126 GLY A O 1
ATOM 1042 N N . TRP A 1 127 ? -8.433 -7.579 -4.837 1.00 96.44 127 TRP A N 1
ATOM 1043 C CA . TRP A 1 127 ? -8.201 -6.421 -5.695 1.00 96.44 127 TRP A CA 1
ATOM 1044 C C . TRP A 1 127 ? -8.862 -6.557 -7.066 1.00 96.44 127 TRP A C 1
ATOM 1046 O O . TRP A 1 127 ? -8.865 -7.620 -7.691 1.00 96.44 127 TRP A O 1
ATOM 1056 N N . THR A 1 128 ? -9.395 -5.444 -7.571 1.00 97.31 128 THR A N 1
ATOM 1057 C CA . THR A 1 128 ? -9.987 -5.383 -8.910 1.00 97.31 128 THR A CA 1
ATOM 1058 C C . THR A 1 128 ? -8.910 -5.373 -9.991 1.00 97.31 128 THR A C 1
ATOM 1060 O O . THR A 1 128 ? -7.827 -4.820 -9.805 1.00 97.31 128 THR A O 1
ATOM 1063 N N . ALA A 1 129 ? -9.227 -5.916 -11.171 1.00 96.38 129 ALA A N 1
ATOM 1064 C CA . ALA A 1 129 ? -8.313 -5.890 -12.316 1.00 96.38 129 ALA A CA 1
ATOM 1065 C C . ALA A 1 129 ? -7.885 -4.460 -12.700 1.00 96.38 129 ALA A C 1
ATOM 1067 O O . ALA A 1 129 ? -6.744 -4.247 -13.093 1.00 96.38 129 ALA A O 1
ATOM 1068 N N . LYS A 1 130 ? -8.783 -3.477 -12.530 1.00 96.56 130 LYS A N 1
ATOM 1069 C CA . LYS A 1 130 ? -8.496 -2.060 -12.778 1.00 96.56 130 LYS A CA 1
ATOM 1070 C C . LYS A 1 130 ? -7.361 -1.546 -11.884 1.00 96.56 130 LYS A C 1
ATOM 1072 O O . LYS A 1 130 ? -6.426 -0.955 -12.406 1.00 96.56 130 LYS A O 1
ATOM 1077 N N . ASN A 1 131 ? -7.434 -1.775 -10.572 1.00 96.88 131 ASN A N 1
ATOM 1078 C CA . ASN A 1 131 ? -6.418 -1.274 -9.639 1.00 96.88 131 ASN A CA 1
ATOM 1079 C C . ASN A 1 131 ? -5.097 -2.039 -9.746 1.00 96.88 131 ASN A C 1
ATOM 1081 O O . ASN A 1 131 ? -4.039 -1.423 -9.685 1.00 96.88 131 ASN A O 1
ATOM 1085 N N . LYS A 1 132 ? -5.146 -3.352 -10.022 1.00 96.75 132 LYS A N 1
ATOM 1086 C CA . LYS A 1 132 ? -3.944 -4.133 -10.369 1.00 96.75 132 LYS A CA 1
ATOM 1087 C C . LYS A 1 132 ? -3.217 -3.518 -11.567 1.00 96.75 132 LYS A C 1
ATOM 1089 O O . LYS A 1 132 ? -2.040 -3.192 -11.472 1.00 96.75 132 LYS A O 1
ATOM 1094 N N . ALA A 1 133 ? -3.944 -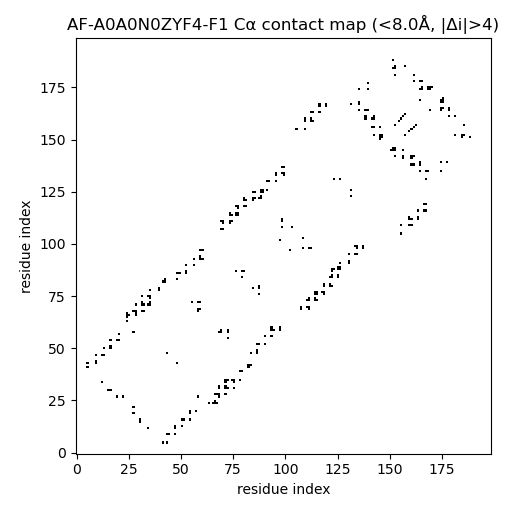3.303 -12.665 1.00 96.62 133 ALA A N 1
ATOM 1095 C CA . ALA A 1 133 ? -3.387 -2.721 -13.881 1.00 96.62 133 ALA A CA 1
ATOM 1096 C C . ALA A 1 133 ? -2.873 -1.290 -13.666 1.00 96.62 133 ALA A C 1
ATOM 1098 O O . ALA A 1 133 ? -1.864 -0.917 -14.251 1.00 96.62 133 ALA A O 1
ATOM 1099 N N . ALA A 1 134 ? -3.543 -0.494 -12.827 1.00 95.94 134 ALA A N 1
ATOM 1100 C CA . ALA A 1 134 ? -3.128 0.874 -12.536 1.00 95.94 134 ALA A CA 1
ATOM 1101 C C . ALA A 1 134 ? -1.761 0.933 -11.838 1.00 95.94 134 ALA A C 1
ATOM 1103 O O . ALA A 1 134 ? -0.909 1.687 -12.294 1.00 95.94 134 ALA A O 1
ATOM 1104 N N . ILE A 1 135 ? -1.540 0.117 -10.799 1.00 95.00 135 ILE A N 1
ATOM 1105 C CA . ILE A 1 135 ? -0.247 0.064 -10.094 1.00 95.00 135 ILE A CA 1
ATOM 1106 C C . ILE A 1 135 ? 0.847 -0.486 -11.004 1.00 95.00 135 ILE A C 1
ATOM 1108 O O . ILE A 1 135 ? 1.926 0.089 -11.076 1.00 95.00 135 ILE A O 1
ATOM 1112 N N . ILE A 1 136 ? 0.574 -1.580 -11.722 1.00 96.81 136 ILE A N 1
ATOM 1113 C CA . ILE A 1 136 ? 1.551 -2.173 -12.646 1.00 96.81 136 ILE A CA 1
ATOM 1114 C C . ILE A 1 136 ? 1.977 -1.148 -13.697 1.00 96.81 136 ILE A C 1
ATOM 1116 O O . ILE A 1 136 ? 3.166 -0.981 -13.941 1.00 96.81 136 ILE A O 1
ATOM 1120 N N . ARG A 1 137 ? 1.011 -0.436 -14.288 1.00 96.12 137 ARG A N 1
ATOM 1121 C CA . ARG A 1 137 ? 1.289 0.620 -15.260 1.00 96.12 137 ARG A CA 1
ATOM 1122 C C . ARG A 1 137 ? 2.163 1.717 -14.656 1.00 96.12 137 ARG A C 1
ATOM 1124 O O . ARG A 1 137 ? 3.132 2.081 -15.299 1.00 96.12 137 ARG A O 1
ATOM 1131 N N . ASN A 1 138 ? 1.853 2.185 -13.448 1.00 93.88 138 ASN A N 1
ATOM 1132 C CA . ASN A 1 138 ? 2.630 3.235 -12.792 1.00 93.88 138 ASN A CA 1
ATOM 1133 C C . ASN A 1 138 ? 4.084 2.814 -12.530 1.00 93.88 138 ASN A C 1
ATOM 1135 O O . ASN A 1 138 ? 5.007 3.557 -12.827 1.00 93.88 138 ASN A O 1
ATOM 1139 N N . LEU A 1 139 ? 4.303 1.589 -12.040 1.00 94.69 139 LEU A N 1
ATOM 1140 C CA . LEU A 1 139 ? 5.657 1.066 -11.830 1.00 94.69 139 LEU A CA 1
ATOM 1141 C C . LEU A 1 139 ? 6.442 0.957 -13.141 1.00 94.69 139 LEU A C 1
ATOM 1143 O O . LEU A 1 139 ? 7.636 1.222 -13.154 1.00 94.69 139 LEU A O 1
ATOM 1147 N N . ILE A 1 140 ? 5.781 0.575 -14.237 1.00 95.81 140 ILE A N 1
ATOM 1148 C CA . ILE A 1 140 ? 6.407 0.539 -15.563 1.00 95.81 140 ILE A CA 1
ATOM 1149 C C . ILE A 1 140 ? 6.719 1.956 -16.059 1.00 95.81 140 ILE A C 1
ATOM 1151 O O . ILE A 1 140 ? 7.811 2.165 -16.569 1.00 95.81 140 ILE A O 1
ATOM 1155 N N . GLU A 1 141 ? 5.796 2.908 -15.894 1.00 93.44 141 GLU A N 1
ATOM 1156 C CA . GLU A 1 141 ? 5.989 4.316 -16.277 1.00 93.44 141 GLU A CA 1
ATOM 1157 C C . GLU A 1 141 ? 7.202 4.918 -15.541 1.00 93.44 141 GLU A C 1
ATOM 1159 O O . GLU A 1 141 ? 8.065 5.487 -16.194 1.00 93.44 141 GLU A O 1
ATOM 1164 N N . ILE A 1 142 ? 7.360 4.670 -14.233 1.00 91.62 142 ILE A N 1
ATOM 1165 C CA . ILE A 1 142 ? 8.551 5.095 -13.469 1.00 91.62 142 ILE A CA 1
ATOM 1166 C C . ILE A 1 142 ? 9.846 4.528 -14.071 1.00 91.62 142 ILE A C 1
ATOM 1168 O O . ILE A 1 142 ? 10.821 5.251 -14.235 1.00 91.62 142 ILE A O 1
ATOM 1172 N N . ILE A 1 143 ? 9.872 3.235 -14.408 1.00 93.12 143 ILE A N 1
ATOM 1173 C CA . ILE A 1 143 ? 11.057 2.600 -15.007 1.00 93.12 143 ILE A CA 1
ATOM 1174 C C . ILE A 1 143 ? 11.369 3.217 -16.379 1.00 93.12 143 ILE A C 1
ATOM 1176 O O . ILE A 1 143 ? 12.529 3.488 -16.683 1.00 93.12 143 ILE A O 1
ATOM 1180 N N . GLU A 1 144 ? 10.346 3.387 -17.221 1.00 93.50 144 GLU A N 1
ATOM 1181 C CA . GLU A 1 144 ? 10.481 3.966 -18.562 1.00 93.50 144 GLU A CA 1
ATOM 1182 C C . GLU A 1 144 ? 11.014 5.413 -18.469 1.00 93.50 144 GLU A C 1
ATOM 1184 O O . GLU A 1 144 ? 11.991 5.736 -19.146 1.00 93.50 144 GLU A O 1
ATOM 1189 N N . ASP A 1 145 ? 10.458 6.238 -17.576 1.00 90.50 145 ASP A N 1
ATOM 1190 C CA . ASP A 1 145 ? 10.838 7.645 -17.389 1.00 90.50 145 ASP A CA 1
ATOM 1191 C C . ASP A 1 145 ? 12.276 7.815 -16.863 1.00 90.50 145 ASP A C 1
ATOM 1193 O O . ASP A 1 145 ? 13.027 8.645 -17.383 1.00 90.50 145 ASP A O 1
ATOM 1197 N N . GLU A 1 146 ? 12.690 7.018 -15.870 1.00 89.31 146 GLU A N 1
ATOM 1198 C CA . GLU A 1 146 ? 14.057 7.070 -15.320 1.00 89.31 146 GLU A CA 1
ATOM 1199 C C . GLU A 1 146 ? 15.097 6.690 -16.392 1.00 89.31 146 GLU A C 1
ATOM 1201 O O . GLU A 1 146 ? 16.096 7.389 -16.584 1.00 89.31 146 GLU A O 1
ATOM 1206 N N . TYR A 1 147 ? 14.825 5.649 -17.191 1.00 91.06 147 TYR A N 1
ATOM 1207 C CA . TYR A 1 147 ? 15.714 5.275 -18.294 1.00 91.06 147 TYR A CA 1
ATOM 1208 C C . TYR A 1 147 ? 15.759 6.327 -19.409 1.00 91.06 147 TYR A C 1
ATOM 1210 O O . TYR A 1 147 ? 16.821 6.580 -19.977 1.00 91.06 147 TYR A O 1
ATOM 1218 N N . GLU A 1 148 ? 14.623 6.941 -19.757 1.00 90.56 148 GLU A N 1
ATOM 1219 C CA . GLU A 1 148 ? 14.575 8.010 -20.762 1.00 90.56 148 GLU A CA 1
ATOM 1220 C C . GLU A 1 148 ? 15.349 9.263 -20.323 1.00 90.56 148 GLU A C 1
ATOM 1222 O O . GLU A 1 148 ? 15.928 9.946 -21.176 1.00 90.56 148 GLU A O 1
ATOM 1227 N N . SER A 1 149 ? 15.383 9.555 -19.018 1.00 86.44 149 SER A N 1
ATOM 1228 C CA . SER A 1 149 ? 16.147 10.673 -18.455 1.00 86.44 149 SER A CA 1
ATOM 1229 C C . SER A 1 149 ? 17.653 10.420 -18.498 1.00 86.44 149 SER A C 1
ATOM 1231 O O . SER A 1 149 ? 18.405 11.246 -19.028 1.00 86.44 149 SER A O 1
ATOM 1233 N N . ASP A 1 150 ? 18.089 9.278 -17.964 1.00 85.81 150 ASP A N 1
ATOM 1234 C CA . ASP A 1 150 ? 19.491 9.086 -17.583 1.00 85.81 150 ASP A CA 1
ATOM 1235 C C . ASP A 1 150 ? 20.226 8.066 -18.467 1.00 85.81 150 ASP A C 1
ATOM 1237 O O . ASP A 1 150 ? 21.458 8.037 -18.501 1.00 85.81 150 ASP A O 1
ATOM 1241 N N . GLY A 1 151 ? 19.495 7.270 -19.254 1.00 87.00 151 GLY A N 1
ATOM 1242 C CA . GLY A 1 151 ? 20.048 6.227 -20.123 1.00 87.00 151 GLY A CA 1
ATOM 1243 C C . GLY A 1 151 ? 20.570 4.995 -19.378 1.00 87.00 151 GLY A C 1
ATOM 1244 O O . GLY A 1 151 ? 21.124 4.100 -20.017 1.00 87.00 151 GLY A O 1
ATOM 1245 N N . SER A 1 152 ? 20.391 4.948 -18.058 1.00 87.50 152 SER A N 1
ATOM 1246 C CA . SER A 1 152 ? 20.734 3.845 -17.161 1.00 87.50 152 SER A CA 1
ATOM 1247 C C . SER A 1 152 ? 19.732 3.780 -16.003 1.00 87.50 152 SER A C 1
ATOM 1249 O O . SER A 1 152 ? 18.876 4.653 -15.863 1.00 87.50 152 SER A O 1
ATOM 1251 N N . PHE A 1 153 ? 19.815 2.728 -15.188 1.00 89.62 153 PHE A N 1
ATOM 1252 C CA . PHE A 1 153 ? 18.976 2.569 -14.001 1.00 89.62 153 PHE A CA 1
ATOM 1253 C C . PHE A 1 153 ? 19.772 2.842 -12.731 1.00 89.62 153 PHE A C 1
ATOM 1255 O O . PHE A 1 153 ? 20.872 2.320 -12.550 1.00 89.62 153 PHE A O 1
ATOM 1262 N N . ASP A 1 154 ? 19.195 3.624 -11.827 1.00 84.75 154 ASP A N 1
ATOM 1263 C CA . ASP A 1 154 ? 19.774 3.873 -10.517 1.00 84.75 154 ASP A CA 1
ATOM 1264 C C . ASP A 1 154 ? 19.359 2.803 -9.483 1.00 84.75 154 ASP A C 1
ATOM 1266 O O . ASP A 1 154 ? 18.630 1.842 -9.765 1.00 84.75 154 ASP A O 1
ATOM 1270 N N . ALA A 1 155 ? 19.839 2.969 -8.247 1.00 86.12 155 ALA A N 1
ATOM 1271 C CA . ALA A 1 155 ? 19.508 2.061 -7.153 1.00 86.12 155 ALA A CA 1
ATOM 1272 C C . ALA A 1 155 ? 18.010 2.071 -6.811 1.00 86.12 155 ALA A C 1
ATOM 1274 O O . ALA A 1 155 ? 17.481 1.037 -6.413 1.00 86.12 155 ALA A O 1
ATOM 1275 N N . PHE A 1 156 ? 17.316 3.200 -6.978 1.00 87.38 156 PHE A N 1
ATOM 1276 C CA . PHE A 1 156 ? 15.883 3.289 -6.713 1.00 87.38 156 PHE A CA 1
ATOM 1277 C C . PHE A 1 156 ? 15.090 2.375 -7.657 1.00 87.38 156 PHE A C 1
ATOM 1279 O O . PHE A 1 156 ? 14.274 1.561 -7.208 1.00 87.38 156 PHE A O 1
ATOM 1286 N N . VAL A 1 157 ? 15.378 2.421 -8.960 1.00 89.00 157 VAL A N 1
ATOM 1287 C CA . VAL A 1 157 ? 14.734 1.520 -9.922 1.00 89.00 157 VAL A CA 1
ATOM 1288 C C . VAL A 1 157 ? 15.094 0.061 -9.639 1.00 89.00 157 VAL A C 1
ATOM 1290 O O . VAL A 1 157 ? 14.200 -0.788 -9.558 1.00 89.00 157 VAL A O 1
ATOM 1293 N N . ALA A 1 158 ? 16.382 -0.240 -9.457 1.00 87.44 158 ALA A N 1
ATOM 1294 C CA . ALA A 1 158 ? 16.864 -1.612 -9.309 1.00 87.44 158 ALA A CA 1
ATOM 1295 C C . ALA A 1 158 ? 16.400 -2.284 -8.002 1.00 87.44 158 ALA A C 1
ATOM 1297 O O . ALA A 1 158 ? 15.960 -3.441 -8.009 1.00 87.44 158 ALA A O 1
ATOM 1298 N N . ASP A 1 159 ? 16.477 -1.578 -6.872 1.00 87.69 159 ASP A N 1
ATOM 1299 C CA . ASP A 1 159 ? 16.219 -2.157 -5.553 1.00 87.69 159 ASP A CA 1
ATOM 1300 C C . ASP A 1 159 ? 14.772 -2.020 -5.082 1.00 87.69 159 ASP A C 1
ATOM 1302 O O . ASP A 1 159 ? 14.318 -2.883 -4.320 1.00 87.69 159 ASP A O 1
ATOM 1306 N N . ASP A 1 160 ? 14.032 -1.011 -5.547 1.00 90.69 160 ASP A N 1
ATOM 1307 C CA . ASP A 1 160 ? 12.683 -0.735 -5.049 1.00 90.69 160 ASP A CA 1
ATOM 1308 C C . ASP A 1 160 ? 11.612 -1.014 -6.106 1.00 90.69 160 ASP A C 1
ATOM 1310 O O . ASP A 1 160 ? 10.748 -1.881 -5.905 1.00 90.69 160 ASP A O 1
ATOM 1314 N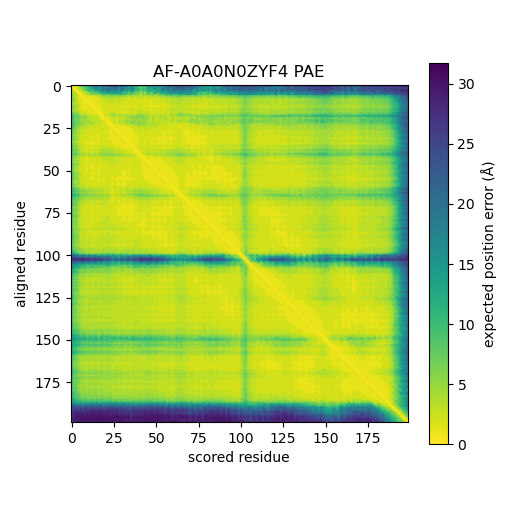 N . VAL A 1 161 ? 11.675 -0.327 -7.251 1.00 93.50 161 VAL A N 1
ATOM 1315 C CA . VAL A 1 161 ? 10.614 -0.375 -8.272 1.00 93.50 161 VAL A CA 1
ATOM 1316 C C . VAL A 1 161 ? 10.563 -1.739 -8.957 1.00 93.50 161 VAL A C 1
ATOM 1318 O O . VAL A 1 161 ? 9.504 -2.376 -8.990 1.00 93.50 161 VAL A O 1
ATOM 1321 N N . LEU A 1 162 ? 11.709 -2.243 -9.430 1.00 95.31 162 LEU A N 1
ATOM 1322 C CA . LEU A 1 162 ? 11.809 -3.549 -10.084 1.00 95.31 162 LEU A CA 1
ATOM 1323 C C . LEU A 1 162 ? 11.365 -4.677 -9.147 1.00 95.31 162 LEU A C 1
ATOM 1325 O O . LEU A 1 162 ? 10.568 -5.537 -9.532 1.00 95.31 162 LEU A O 1
ATOM 1329 N N . ARG A 1 163 ? 11.819 -4.663 -7.887 1.00 94.44 163 ARG A N 1
ATOM 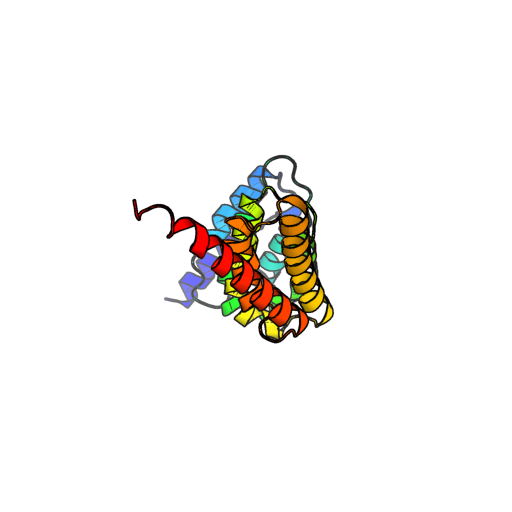1330 C CA . ARG A 1 163 ? 11.449 -5.697 -6.905 1.00 94.44 163 ARG A CA 1
ATOM 1331 C C . ARG A 1 163 ? 9.950 -5.725 -6.640 1.00 94.44 163 ARG A C 1
ATOM 1333 O O . ARG A 1 163 ? 9.369 -6.805 -6.497 1.00 94.44 163 ARG A O 1
ATOM 1340 N N . ALA A 1 164 ? 9.313 -4.561 -6.581 1.00 95.81 164 ALA A N 1
ATOM 1341 C CA . ALA A 1 164 ? 7.871 -4.485 -6.430 1.00 95.81 164 ALA A CA 1
ATOM 1342 C C . ALA A 1 164 ? 7.140 -4.969 -7.687 1.00 95.81 164 ALA A C 1
ATOM 1344 O O . ALA A 1 164 ? 6.182 -5.735 -7.563 1.00 95.81 164 ALA A O 1
ATOM 1345 N N . LEU A 1 165 ? 7.614 -4.600 -8.883 1.00 97.12 165 LEU A N 1
ATOM 1346 C CA . LEU A 1 165 ? 7.038 -5.041 -10.154 1.00 97.12 165 LEU A CA 1
ATOM 1347 C C . LEU A 1 165 ? 7.113 -6.566 -10.319 1.00 97.12 165 LEU A C 1
ATOM 1349 O O . LEU A 1 165 ? 6.127 -7.173 -10.733 1.00 97.12 165 LEU A O 1
ATOM 1353 N N . ILE A 1 166 ? 8.213 -7.205 -9.904 1.00 97.44 166 ILE A N 1
ATOM 1354 C CA . ILE A 1 166 ? 8.360 -8.674 -9.891 1.00 97.44 166 ILE A CA 1
ATOM 1355 C C . ILE A 1 166 ? 7.260 -9.341 -9.053 1.00 97.44 166 ILE A C 1
ATOM 1357 O O . ILE A 1 166 ? 6.706 -10.369 -9.446 1.00 97.44 166 ILE A O 1
ATOM 1361 N N . ILE A 1 167 ? 6.920 -8.768 -7.896 1.00 97.25 167 ILE A N 1
ATOM 1362 C CA . ILE A 1 167 ? 5.910 -9.332 -6.990 1.00 97.25 167 ILE A CA 1
ATOM 1363 C C . ILE A 1 167 ? 4.491 -9.042 -7.493 1.00 97.25 167 ILE A C 1
ATOM 1365 O O . ILE A 1 167 ? 3.638 -9.935 -7.513 1.00 97.25 167 ILE A O 1
ATOM 1369 N N . ILE A 1 168 ? 4.228 -7.791 -7.867 1.00 96.75 168 ILE A N 1
ATOM 1370 C CA . ILE A 1 168 ? 2.889 -7.288 -8.185 1.00 96.75 168 ILE A CA 1
ATOM 1371 C C . ILE A 1 168 ? 2.466 -7.715 -9.595 1.00 96.75 168 ILE A C 1
ATOM 1373 O O . ILE A 1 168 ? 1.335 -8.158 -9.795 1.00 96.75 168 ILE A O 1
ATOM 1377 N N . GLY A 1 169 ? 3.387 -7.632 -10.555 1.00 96.69 169 GLY A N 1
ATOM 1378 C CA . GLY A 1 169 ? 3.189 -7.915 -11.976 1.00 96.69 169 GLY A CA 1
ATOM 1379 C C . GLY A 1 169 ? 3.525 -9.345 -12.402 1.00 96.69 169 GLY A C 1
ATOM 1380 O O . GLY A 1 169 ? 3.645 -9.600 -13.598 1.00 96.69 169 GLY A O 1
ATOM 1381 N N . LYS A 1 170 ? 3.673 -10.294 -11.465 1.00 95.50 170 LYS A N 1
ATOM 1382 C CA . LYS A 1 170 ? 4.103 -11.681 -11.752 1.00 95.50 170 LYS A CA 1
ATOM 1383 C C . LYS A 1 170 ? 3.291 -12.390 -12.855 1.00 95.50 170 LYS A C 1
ATOM 1385 O O . LYS A 1 170 ? 3.824 -13.233 -13.566 1.00 95.50 170 LYS A O 1
ATOM 1390 N N . ASP A 1 171 ? 2.006 -12.050 -12.979 1.00 94.81 171 ASP A N 1
ATOM 1391 C CA . ASP A 1 171 ? 1.064 -12.652 -13.932 1.00 94.81 171 ASP A CA 1
ATOM 1392 C C . ASP A 1 171 ? 0.699 -11.695 -15.090 1.00 94.81 171 ASP A C 1
ATOM 1394 O O . ASP A 1 171 ? -0.170 -12.014 -15.905 1.00 94.81 171 ASP A O 1
ATOM 1398 N N . ASP A 1 172 ? 1.331 -10.517 -15.169 1.00 97.75 172 ASP A N 1
ATOM 1399 C CA . ASP A 1 172 ? 1.062 -9.503 -16.194 1.00 97.75 172 ASP A CA 1
ATOM 1400 C C . ASP A 1 172 ? 2.111 -9.551 -17.322 1.00 97.75 172 ASP A C 1
ATOM 1402 O O . ASP A 1 172 ? 3.299 -9.359 -17.060 1.00 97.75 172 ASP A O 1
ATOM 1406 N N . PRO A 1 173 ? 1.710 -9.779 -18.589 1.00 97.69 173 PRO A N 1
ATOM 1407 C CA . PRO A 1 173 ? 2.660 -9.903 -19.691 1.00 97.69 173 PRO A CA 1
ATOM 1408 C C . PRO A 1 173 ? 3.531 -8.666 -19.930 1.00 97.69 173 PRO A C 1
ATOM 1410 O O . PRO A 1 173 ? 4.707 -8.834 -20.243 1.00 97.69 173 PRO A O 1
ATOM 1413 N N . LYS A 1 174 ? 2.983 -7.447 -19.782 1.00 97.62 174 LYS A N 1
ATOM 1414 C CA . LYS A 1 174 ? 3.765 -6.217 -19.985 1.00 97.62 174 LYS A CA 1
ATOM 1415 C C . LYS A 1 174 ? 4.786 -6.075 -18.859 1.00 97.62 174 LYS A C 1
ATOM 1417 O O . LYS A 1 174 ? 5.945 -5.796 -19.130 1.00 97.62 174 LYS A O 1
ATOM 1422 N N . ALA A 1 175 ? 4.386 -6.348 -17.616 1.00 98.19 175 ALA A N 1
ATOM 1423 C CA . ALA A 1 175 ? 5.311 -6.341 -16.487 1.00 98.19 175 ALA A CA 1
ATOM 1424 C C . ALA A 1 175 ? 6.470 -7.327 -16.684 1.00 98.19 175 ALA A C 1
ATOM 1426 O O . ALA A 1 175 ? 7.614 -6.962 -16.443 1.00 98.19 175 ALA A O 1
ATOM 1427 N N . GLN A 1 176 ? 6.197 -8.550 -17.154 1.00 98.50 176 GLN A N 1
ATOM 1428 C CA . GLN A 1 176 ? 7.250 -9.541 -17.408 1.00 98.50 176 GLN A CA 1
ATOM 1429 C C . GLN A 1 176 ? 8.224 -9.101 -18.513 1.00 98.50 176 GLN A C 1
ATOM 1431 O O . GLN A 1 176 ? 9.423 -9.335 -18.389 1.00 98.50 176 GLN A O 1
ATOM 1436 N N . GLU A 1 177 ? 7.730 -8.453 -19.570 1.00 98.19 177 GLU A N 1
ATOM 1437 C CA . GLU A 1 177 ? 8.574 -7.869 -20.620 1.00 98.19 177 GLU A CA 1
ATOM 1438 C C . GLU A 1 177 ? 9.463 -6.745 -20.067 1.00 98.19 177 GLU A C 1
ATOM 1440 O O . GLU A 1 177 ? 10.673 -6.755 -20.293 1.00 98.19 177 GLU A O 1
ATOM 1445 N N . THR A 1 178 ? 8.889 -5.825 -19.284 1.00 98.12 178 THR A N 1
ATOM 1446 C CA . THR A 1 178 ? 9.638 -4.737 -18.641 1.00 98.12 178 THR A CA 1
ATOM 1447 C C . THR A 1 178 ? 10.697 -5.276 -17.678 1.00 98.12 178 THR A C 1
ATOM 1449 O O . THR A 1 178 ? 11.836 -4.832 -17.740 1.00 98.12 178 THR A O 1
ATOM 1452 N N . ILE A 1 179 ? 10.369 -6.267 -16.840 1.00 98.00 179 ILE A N 1
ATOM 1453 C CA . ILE A 1 179 ? 11.323 -6.895 -15.907 1.00 98.00 179 ILE A CA 1
ATOM 1454 C C . ILE A 1 179 ? 12.537 -7.446 -16.663 1.00 98.00 179 ILE A C 1
ATOM 1456 O O . ILE A 1 179 ? 13.666 -7.127 -16.308 1.00 98.00 179 ILE A O 1
ATOM 1460 N N . GLN A 1 180 ? 12.315 -8.211 -17.737 1.00 97.44 180 GLN A N 1
ATOM 1461 C CA . GLN A 1 180 ? 13.405 -8.793 -18.531 1.00 97.44 180 GLN A CA 1
ATOM 1462 C C . GLN A 1 180 ? 14.286 -7.732 -19.190 1.00 97.44 180 GLN A C 1
ATOM 1464 O O . GLN A 1 180 ? 15.497 -7.913 -19.307 1.00 97.44 180 GLN A O 1
ATOM 1469 N N . TRP A 1 181 ? 13.683 -6.636 -19.653 1.00 96.75 181 TRP A N 1
ATOM 1470 C CA . TRP A 1 181 ? 14.432 -5.520 -20.214 1.00 96.75 181 TRP A CA 1
ATOM 1471 C C . TRP A 1 181 ? 15.320 -4.852 -19.158 1.00 96.75 181 TRP A C 1
ATOM 1473 O O . TRP A 1 181 ? 16.510 -4.677 -19.416 1.00 96.75 181 TRP A O 1
ATOM 1483 N N . VAL A 1 182 ? 14.779 -4.551 -17.973 1.00 95.38 182 VAL A N 1
ATOM 1484 C CA . VAL A 1 182 ? 15.542 -3.932 -16.877 1.00 95.38 182 VAL A CA 1
ATOM 1485 C C . VAL A 1 182 ? 16.677 -4.840 -16.410 1.00 95.38 182 VAL A C 1
ATOM 1487 O O . VAL A 1 182 ? 17.814 -4.387 -16.318 1.00 95.38 182 VAL A O 1
ATOM 1490 N N . GLU A 1 183 ? 16.400 -6.127 -16.169 1.00 94.62 183 GLU A N 1
ATOM 1491 C CA . GLU A 1 183 ? 17.417 -7.108 -15.760 1.00 94.62 183 GLU A CA 1
ATOM 1492 C C . GLU A 1 183 ? 18.567 -7.175 -16.770 1.00 94.62 183 GLU A C 1
ATOM 1494 O O . GLU A 1 183 ? 19.731 -7.166 -16.381 1.00 94.62 183 GLU A O 1
ATOM 1499 N N . LYS A 1 184 ? 18.253 -7.158 -18.070 1.00 94.50 184 LYS A N 1
ATOM 1500 C CA . LYS A 1 184 ? 19.267 -7.162 -19.125 1.00 94.50 184 LYS A CA 1
ATOM 1501 C C . LYS A 1 184 ? 20.142 -5.903 -19.108 1.00 94.50 184 LYS A C 1
ATOM 1503 O O . LYS A 1 184 ? 21.352 -6.022 -19.254 1.00 94.50 184 LYS A O 1
ATOM 1508 N N . VAL A 1 185 ? 19.549 -4.716 -18.970 1.00 92.44 185 VAL A N 1
ATOM 1509 C CA . VAL A 1 185 ? 20.315 -3.457 -18.906 1.00 92.44 185 VAL A CA 1
ATOM 1510 C C . VAL A 1 185 ? 21.235 -3.458 -17.685 1.00 92.44 185 VAL A C 1
ATOM 1512 O O . VAL A 1 185 ? 22.419 -3.179 -17.823 1.00 92.44 185 VAL A O 1
ATOM 1515 N N . LEU A 1 186 ? 20.725 -3.857 -16.516 1.00 89.31 186 LEU A N 1
ATOM 1516 C CA . LEU A 1 186 ? 21.523 -3.953 -15.290 1.00 89.31 186 LEU A CA 1
ATOM 1517 C C . LEU A 1 186 ? 22.670 -4.972 -15.414 1.00 89.31 186 LEU A C 1
ATOM 1519 O O . LEU A 1 186 ? 23.753 -4.754 -14.876 1.00 89.31 186 LEU A O 1
ATOM 1523 N N . GLU A 1 187 ? 22.460 -6.097 -16.102 1.00 88.75 187 GLU A N 1
ATOM 1524 C CA . GLU A 1 187 ? 23.526 -7.067 -16.389 1.00 88.75 187 GLU A CA 1
ATOM 1525 C C . GLU A 1 187 ? 24.601 -6.503 -17.329 1.00 88.75 187 GLU A C 1
ATOM 1527 O O . GLU A 1 187 ? 25.782 -6.786 -17.131 1.00 88.75 187 GLU A O 1
ATOM 1532 N N . GLU A 1 188 ? 24.206 -5.733 -18.347 1.00 86.06 188 GLU A N 1
ATOM 1533 C CA . GLU A 1 188 ? 25.131 -5.095 -19.292 1.00 86.06 188 GLU A CA 1
ATOM 1534 C C . GLU A 1 188 ? 25.952 -3.989 -18.610 1.00 86.06 188 GLU A C 1
ATOM 1536 O O . GLU A 1 188 ? 27.161 -3.940 -18.819 1.00 86.06 188 GLU A O 1
ATOM 1541 N N . ASP A 1 189 ? 25.347 -3.174 -17.741 1.00 76.31 189 ASP A N 1
ATOM 1542 C CA . ASP A 1 189 ? 26.046 -2.115 -16.998 1.00 76.31 189 ASP A CA 1
ATOM 1543 C C . ASP A 1 189 ? 27.088 -2.687 -16.016 1.00 76.31 189 ASP A C 1
ATOM 1545 O O . ASP A 1 189 ? 28.221 -2.212 -15.970 1.00 76.31 189 ASP A O 1
ATOM 1549 N N . ASN A 1 190 ? 26.762 -3.773 -15.302 1.00 64.19 190 ASN A N 1
ATOM 1550 C CA . ASN A 1 190 ? 27.708 -4.429 -14.386 1.00 64.19 190 ASN A CA 1
ATOM 1551 C C . ASN A 1 190 ? 28.912 -5.073 -15.105 1.00 64.19 190 ASN A C 1
ATOM 1553 O O . ASN A 1 190 ? 29.959 -5.260 -14.492 1.00 64.19 190 ASN A O 1
ATOM 1557 N N . GLN A 1 191 ? 28.791 -5.425 -16.391 1.00 58.41 191 GLN A N 1
ATOM 1558 C CA . GLN A 1 191 ? 29.906 -6.003 -17.156 1.00 58.41 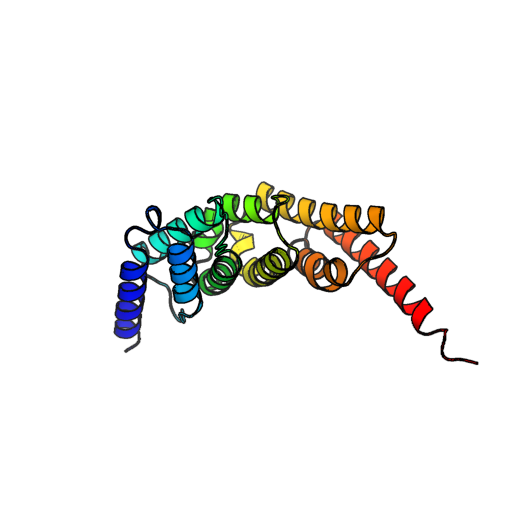191 GLN A CA 1
ATOM 1559 C C . GLN A 1 191 ? 30.989 -4.976 -17.509 1.00 58.41 191 GLN A C 1
ATOM 1561 O O . GLN A 1 191 ? 32.129 -5.374 -17.732 1.00 58.41 191 GLN A O 1
ATOM 1566 N N . TYR A 1 192 ? 30.669 -3.680 -17.540 1.00 54.12 192 TYR A N 1
ATOM 1567 C CA . TYR A 1 192 ? 31.652 -2.629 -17.823 1.00 54.12 192 TYR A CA 1
ATOM 1568 C C . TYR A 1 192 ? 32.427 -2.166 -16.580 1.00 54.12 192 TYR A C 1
ATOM 1570 O O . TYR A 1 192 ? 33.519 -1.626 -16.737 1.00 54.12 192 TYR A O 1
ATOM 1578 N N . ASP A 1 193 ? 31.917 -2.421 -15.371 1.00 51.34 193 ASP A N 1
ATOM 1579 C CA . ASP A 1 193 ? 32.615 -2.109 -14.112 1.00 51.34 193 ASP A CA 1
ATOM 1580 C C . ASP A 1 193 ? 33.651 -3.184 -13.715 1.00 51.34 193 ASP A C 1
ATOM 1582 O O . ASP A 1 193 ? 34.621 -2.881 -13.022 1.00 51.34 193 ASP A O 1
ATOM 1586 N N . ASP A 1 194 ? 33.497 -4.429 -14.185 1.00 50.41 194 ASP A N 1
ATOM 1587 C CA . ASP A 1 194 ? 34.424 -5.538 -13.895 1.00 50.41 194 ASP A CA 1
ATOM 1588 C C . ASP A 1 194 ? 35.629 -5.616 -14.868 1.00 50.41 194 ASP A C 1
ATOM 1590 O O . ASP A 1 194 ? 36.566 -6.382 -14.630 1.00 50.41 194 ASP A O 1
ATOM 1594 N N . GLU A 1 195 ? 35.644 -4.834 -15.958 1.00 51.31 195 GLU A N 1
ATOM 1595 C CA . GLU A 1 195 ? 36.743 -4.815 -16.945 1.00 51.31 195 GLU A CA 1
ATOM 1596 C C . GLU A 1 195 ? 37.827 -3.741 -16.673 1.00 51.31 195 GLU A C 1
ATOM 1598 O O . GLU A 1 195 ? 38.816 -3.687 -17.405 1.00 51.31 195 GLU A O 1
ATOM 1603 N N . GLU A 1 196 ? 37.716 -2.918 -15.618 1.00 50.78 196 GLU A N 1
ATOM 1604 C CA . GLU A 1 196 ? 38.717 -1.873 -15.289 1.00 50.78 196 GLU A CA 1
ATOM 1605 C C . GLU A 1 196 ? 39.848 -2.309 -14.323 1.00 50.78 196 GLU A C 1
ATOM 1607 O O . GLU A 1 196 ? 40.728 -1.504 -14.018 1.00 50.78 196 GLU A O 1
ATOM 1612 N N . ASP A 1 197 ? 39.899 -3.578 -13.892 1.00 52.31 197 ASP A N 1
ATOM 1613 C CA . ASP A 1 197 ? 40.927 -4.109 -12.967 1.00 52.31 197 ASP A CA 1
ATOM 1614 C C . ASP A 1 197 ? 41.888 -5.149 -13.607 1.00 52.31 197 ASP A C 1
ATOM 1616 O O . ASP A 1 197 ? 42.516 -5.956 -12.912 1.00 52.31 197 ASP A O 1
ATOM 1620 N N . GLU A 1 198 ? 42.068 -5.122 -14.932 1.00 48.75 198 GLU A N 1
ATOM 1621 C CA . GLU A 1 198 ? 43.168 -5.827 -15.616 1.00 48.75 198 GLU A CA 1
ATOM 1622 C C . GLU A 1 198 ? 44.036 -4.865 -16.451 1.00 48.75 198 GLU A C 1
ATOM 1624 O O . GLU A 1 198 ? 43.944 -4.850 -17.673 1.00 48.75 198 GLU A O 1
ATOM 1629 N N . ASP A 1 199 ? 44.919 -4.098 -15.794 1.00 43.78 199 ASP A N 1
ATOM 1630 C CA . ASP A 1 199 ? 46.200 -3.630 -16.374 1.00 43.78 199 ASP A CA 1
ATOM 1631 C C . ASP A 1 199 ? 47.272 -3.298 -15.307 1.00 43.78 199 ASP A C 1
ATOM 1633 O O . ASP A 1 199 ? 47.034 -2.453 -14.410 1.00 43.78 199 ASP A O 1
#

Secondary structure (DSSP, 8-state):
-HHHHHHHHHHHHHHHHTTGGG--HHHHHHHHHHHHHS---SPPPHHHHHHHHHHHHHHHTS--SS---HHHHHHHHHHHHHHHHHHHHTTHHHHHHHHHSS---HHHHHHHHHHHHHHHHHHGGGS-HHHHHHHHHHHHHHHHHHHHHHSS--HHIIIIIHHHHHHHSTT-HHHHHHHHHHHHHHHHHHHHHTTTT--

Radius of gyration: 19.42 Å; Cα contacts (8 Å, |Δi|>4): 186; chains: 1; bounding box: 62×35×49 Å

Nearest PDB structures (foldseek):
  7sn8-assembly1_D  TM=5.252E-01  e=3.394E-01  Drosophila melanogaster
  8syo-assembly1_A  TM=4.403E-01  e=4.897E-01  Homo sapiens
  2l0i-assembly1_A  TM=4.649E-01  e=6.447E-01  Saccharomyces cerevisiae
  6qzr-assembly2_D-3  TM=2.165E-01  e=2.699E-01  Homo sapiens
  6tlg-assembly1_A-2  TM=2.156E-01  e=9.303E-01  Homo sapiens

pLDDT: mean 89.52, std 12.03, range [43.78, 98.5]

Organism: Chryseobacterium indologenes (NCBI:txid253)